Protein AF-A0AAV5YVZ2-F1 (afdb_monomer)

pLDDT: mean 86.91, std 14.18, range [42.53, 98.62]

Mean predicted aligned error: 9.61 Å

Solvent-accessible surface area (backbone atoms only — not comparable to full-atom values): 13815 Å² total; per-residue (Å²): 136,66,76,84,76,49,73,48,76,47,79,50,102,91,45,79,44,79,42,68,48,76,89,79,48,54,54,66,59,52,48,50,49,38,49,76,70,49,50,56,78,74,53,87,66,84,82,44,67,32,37,36,29,27,34,41,65,46,48,47,47,47,53,51,35,50,24,52,28,27,43,67,52,77,42,86,44,65,65,94,64,52,43,71,46,57,50,64,41,46,64,41,21,39,51,51,41,53,48,43,36,64,68,76,19,33,26,30,30,46,26,41,34,38,77,62,22,48,51,28,46,50,46,42,45,64,71,43,49,66,71,54,86,75,77,40,69,34,78,44,44,44,18,69,31,35,73,42,77,97,58,39,27,41,73,67,55,43,46,55,68,69,65,51,46,52,43,45,49,68,76,36,50,64,66,36,49,76,62,76,37,91,74,88,73,67,58,88,79,65,32,54,64,62,20,51,48,54,38,28,59,74,62,72,45,91,77,57,67,58,62,40,42,50,56,50,35,55,53,46,65,69,44,76,37,57,85,74,46,58,83,78,18,49,65,24,50,54,36,32,44,51,44,53,52,61,51,73,108

Sequence (249 aa):
TRPEGIRVIGESDAGSVVSEDLGRSEPEAKAVLQAALGIQGRLGHAVAERNLVVEGADDAWFLTALSNLMIRSGLAGLPADLMISAAGTPAEVTALAAFLAGQSSQVVALYDSDPAGNAAKDELVNDWLVRYRGGKAGALSVGPAMKVMGRDVSVEDLFPEDFYLKHVLEVYKQPLAGAGTTAVTLPAGTQLVKRVEAFFHGVGVPFNRGAVARRICEEINRMRSTDHLPTSSKPKVEALIAAINKALE

Secondary structure (DSSP, 8-state):
--GGG--EEEEETTEEEEE--STTS-HHHHHHHHHHTT-TTTS-----SEEEEES-HHHHHHHHHHHHHHHHTTS----TTEEEEE-SSHHHHHHHHHHHHHTT-EEEEEE-SSHHHHHHHHHIIIIIITT-TTS-EEEEEHHHHTT--SS---GGGGS-HHHHHHHHHHHHHHHHHHTT-----PPS-S-HHHHHHHHHHHTT----HHHHHHHHHHHHHH-SSGGGS-TTTHHHHHHHHHHHHHHT-

Structure (mmCIF, N/CA/C/O backbone):
data_AF-A0AAV5YVZ2-F1
#
_entry.id   AF-A0AAV5YVZ2-F1
#
loop_
_atom_site.group_PDB
_atom_site.id
_atom_site.type_symbol
_atom_site.label_atom_id
_atom_site.label_alt_id
_atom_site.label_comp_id
_atom_site.label_asym_id
_atom_site.label_entity_id
_atom_site.label_seq_id
_atom_site.pdbx_PDB_ins_code
_atom_site.Cartn_x
_atom_site.Cartn_y
_atom_site.Cartn_z
_atom_site.occupancy
_atom_site.B_iso_or_equiv
_atom_site.auth_seq_id
_atom_site.auth_comp_id
_atom_site.auth_asym_id
_atom_site.auth_atom_id
_atom_site.pdbx_PDB_model_num
ATOM 1 N N . THR A 1 1 ? 29.588 9.118 9.577 1.00 52.50 1 THR A N 1
ATOM 2 C CA . THR A 1 1 ? 30.440 9.523 8.437 1.00 52.50 1 THR A CA 1
ATOM 3 C C . THR A 1 1 ? 29.726 10.637 7.704 1.00 52.50 1 THR A C 1
ATOM 5 O O . THR A 1 1 ? 28.507 10.579 7.636 1.00 52.50 1 THR A O 1
ATOM 8 N N . ARG A 1 2 ? 30.434 11.672 7.246 1.00 54.50 2 ARG A N 1
ATOM 9 C CA . ARG A 1 2 ? 29.853 12.807 6.512 1.00 54.50 2 ARG A CA 1
ATOM 10 C C . ARG A 1 2 ? 29.822 12.473 5.008 1.00 54.50 2 ARG A C 1
ATOM 12 O O . ARG A 1 2 ? 30.909 12.234 4.478 1.00 54.50 2 ARG A O 1
ATOM 19 N N . PRO A 1 3 ? 28.650 12.365 4.349 1.00 57.44 3 PRO A N 1
ATOM 20 C CA . PRO A 1 3 ? 28.543 11.944 2.945 1.00 57.44 3 PRO A CA 1
ATOM 21 C C . PRO A 1 3 ? 29.416 12.758 1.980 1.00 57.44 3 PRO A C 1
ATOM 23 O O . PRO A 1 3 ? 29.999 12.202 1.055 1.00 57.44 3 PRO A O 1
ATOM 26 N N . GLU A 1 4 ? 29.586 14.051 2.255 1.00 63.62 4 GLU A N 1
ATOM 27 C CA . GLU A 1 4 ? 30.394 15.005 1.487 1.00 63.62 4 GLU A CA 1
ATOM 28 C C . GLU A 1 4 ? 31.903 14.683 1.451 1.00 63.62 4 GLU A C 1
ATOM 30 O O . GLU A 1 4 ? 32.641 15.209 0.614 1.00 63.62 4 GLU A O 1
ATOM 35 N N . GLY A 1 5 ? 32.376 13.809 2.345 1.00 67.94 5 GLY A N 1
ATOM 36 C CA . GLY A 1 5 ? 33.768 13.359 2.405 1.00 67.94 5 GLY A CA 1
ATOM 37 C C . GLY A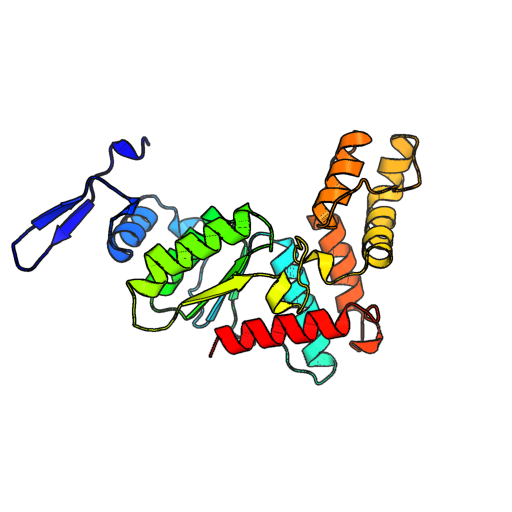 1 5 ? 34.069 12.105 1.581 1.00 67.94 5 GLY A C 1
ATOM 38 O O . GLY A 1 5 ? 35.214 11.660 1.568 1.00 67.94 5 GLY A O 1
ATOM 39 N N . ILE A 1 6 ? 33.070 11.505 0.927 1.00 69.19 6 ILE A N 1
ATOM 40 C CA . ILE A 1 6 ? 33.256 10.285 0.134 1.00 69.19 6 ILE A CA 1
ATOM 41 C C . ILE A 1 6 ? 33.659 10.669 -1.294 1.00 69.19 6 ILE A C 1
ATOM 43 O O . ILE A 1 6 ? 33.182 11.658 -1.852 1.00 69.19 6 ILE A O 1
ATOM 47 N N . ARG A 1 7 ? 34.579 9.897 -1.874 1.00 75.31 7 ARG A N 1
ATOM 48 C CA . ARG A 1 7 ? 35.014 10.009 -3.269 1.00 75.31 7 ARG A CA 1
ATOM 49 C C . ARG A 1 7 ? 34.891 8.642 -3.922 1.00 75.31 7 ARG A C 1
ATOM 51 O O . ARG A 1 7 ? 35.345 7.653 -3.350 1.00 75.31 7 ARG A O 1
ATOM 58 N N . VAL A 1 8 ? 34.270 8.592 -5.094 1.00 74.31 8 VAL A N 1
ATOM 59 C CA . VAL A 1 8 ? 34.148 7.380 -5.908 1.00 74.31 8 VAL A CA 1
ATOM 60 C C . VAL A 1 8 ? 35.157 7.471 -7.038 1.00 74.31 8 VAL A C 1
ATOM 62 O O . VAL A 1 8 ? 35.159 8.452 -7.773 1.00 74.31 8 VAL A O 1
ATOM 65 N N . ILE A 1 9 ? 36.013 6.464 -7.180 1.00 78.69 9 ILE A N 1
ATOM 66 C CA . ILE A 1 9 ? 36.972 6.383 -8.283 1.00 78.69 9 ILE A CA 1
ATOM 67 C C . ILE A 1 9 ? 36.505 5.267 -9.213 1.00 78.69 9 ILE A C 1
ATOM 69 O O . ILE A 1 9 ? 36.340 4.133 -8.767 1.00 78.69 9 ILE A O 1
ATOM 73 N N . GLY A 1 10 ? 36.263 5.603 -10.477 1.00 70.31 10 GLY A N 1
ATOM 74 C CA . GLY A 1 10 ? 35.922 4.661 -11.542 1.00 70.31 10 GLY A CA 1
ATOM 75 C C . GLY A 1 10 ? 36.959 4.686 -12.663 1.00 70.31 10 GLY A C 1
ATOM 76 O O . GLY A 1 10 ? 37.792 5.590 -12.728 1.00 70.31 10 GLY A O 1
ATOM 77 N N . GLU A 1 11 ? 36.904 3.707 -13.558 1.00 76.44 11 GLU A N 1
ATOM 78 C CA . GLU A 1 11 ? 37.700 3.687 -14.788 1.00 76.44 11 GLU A CA 1
ATOM 79 C C . GLU A 1 11 ? 36.824 4.018 -15.997 1.00 76.44 11 GLU A C 1
ATOM 81 O O . GLU A 1 11 ? 35.665 3.618 -16.075 1.00 76.44 11 GLU A O 1
ATOM 86 N N . SER A 1 12 ? 37.391 4.770 -16.936 1.00 73.31 12 SER A N 1
ATOM 87 C CA . SER A 1 12 ? 36.804 5.073 -18.239 1.00 73.31 12 SER A CA 1
ATOM 88 C C . SER A 1 12 ? 3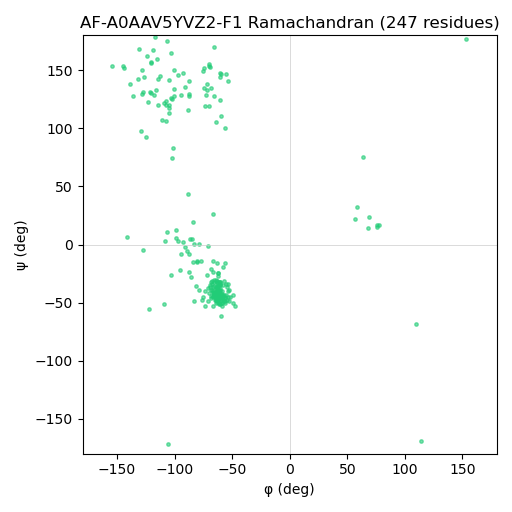7.831 4.807 -19.338 1.00 73.31 12 SER A C 1
ATOM 90 O O . SER A 1 12 ? 39.027 4.708 -19.057 1.00 73.31 12 SER A O 1
ATOM 92 N N . ASP A 1 13 ? 37.393 4.798 -20.596 1.00 74.06 13 ASP A N 1
ATOM 93 C CA . ASP A 1 13 ? 38.281 4.650 -21.760 1.00 74.06 13 ASP A CA 1
ATOM 94 C C . ASP A 1 13 ? 39.379 5.736 -21.836 1.00 74.06 13 ASP A C 1
ATOM 96 O O . ASP A 1 13 ? 40.396 5.553 -22.503 1.00 74.06 13 ASP A O 1
ATOM 100 N N . ALA A 1 14 ? 39.199 6.864 -21.136 1.00 75.00 14 ALA A N 1
ATOM 101 C CA . ALA A 1 14 ? 40.160 7.964 -21.047 1.00 75.00 14 ALA A CA 1
ATOM 102 C C . ALA A 1 14 ? 41.050 7.927 -19.781 1.00 75.00 14 ALA A C 1
ATOM 104 O O . ALA A 1 14 ? 41.852 8.839 -19.575 1.00 75.00 14 ALA A O 1
ATOM 105 N N . GLY A 1 15 ? 40.919 6.899 -18.934 1.00 76.50 15 GLY A N 1
ATOM 106 C CA . GLY A 1 15 ? 41.637 6.744 -17.663 1.00 76.50 15 GLY A CA 1
ATOM 107 C C . GLY A 1 15 ? 40.728 6.813 -16.429 1.00 76.50 15 GLY A C 1
ATOM 108 O O . GLY A 1 15 ? 39.499 6.762 -16.534 1.00 76.50 15 GLY A O 1
ATOM 109 N N . SER A 1 16 ? 41.330 6.905 -15.239 1.00 80.00 16 SER A N 1
ATOM 110 C CA . SER A 1 16 ? 40.592 6.941 -13.969 1.00 80.00 16 SER A CA 1
ATOM 111 C C . SER A 1 16 ? 39.865 8.274 -13.763 1.00 80.00 16 SER A C 1
ATOM 113 O O . SER A 1 16 ? 40.452 9.347 -13.906 1.00 80.00 16 SER A O 1
ATOM 115 N N . VAL A 1 17 ? 38.594 8.206 -13.369 1.00 77.56 17 VAL A N 1
ATOM 116 C CA . VAL A 1 17 ? 37.721 9.357 -13.107 1.00 77.56 17 VAL A CA 1
ATOM 117 C C . VAL A 1 17 ? 37.333 9.370 -11.633 1.00 77.56 17 VAL A C 1
ATOM 119 O O . VAL A 1 17 ? 36.926 8.350 -11.080 1.00 77.56 17 VAL A O 1
ATOM 122 N N . VAL A 1 18 ? 37.436 10.536 -10.993 1.00 77.75 18 VAL A N 1
ATOM 123 C CA . VAL A 1 18 ? 37.028 10.737 -9.596 1.00 77.75 18 VAL A CA 1
ATOM 124 C C . VAL A 1 18 ? 35.704 11.499 -9.563 1.00 77.75 18 VAL A C 1
ATOM 126 O O . VAL A 1 18 ? 35.627 12.626 -10.046 1.00 77.75 18 VAL A O 1
ATOM 129 N N . SER A 1 19 ? 34.670 10.897 -8.977 1.00 69.75 19 SER A N 1
ATOM 130 C CA . SER A 1 19 ? 33.386 11.535 -8.689 1.00 69.75 19 SER A CA 1
ATOM 131 C C . SER A 1 19 ? 33.303 11.937 -7.218 1.00 69.75 19 SER A C 1
ATOM 133 O O . SER A 1 19 ? 33.515 11.125 -6.312 1.00 69.75 19 SER A O 1
ATOM 135 N N . GLU A 1 20 ? 32.973 13.205 -6.979 1.00 68.25 20 GLU A N 1
ATOM 136 C CA . GLU A 1 20 ? 32.697 13.745 -5.641 1.00 68.25 20 GLU A CA 1
ATOM 137 C C . GLU A 1 20 ? 31.200 13.731 -5.299 1.00 68.25 20 GLU A C 1
ATOM 139 O O . GLU A 1 20 ? 30.818 13.998 -4.162 1.00 68.25 20 GLU A O 1
ATOM 144 N N . ASP A 1 21 ? 30.356 13.408 -6.281 1.00 66.00 21 ASP A N 1
ATOM 145 C CA . ASP A 1 21 ? 28.908 13.373 -6.143 1.00 66.00 21 ASP A CA 1
ATOM 146 C C . ASP A 1 21 ? 28.423 11.919 -6.135 1.00 66.00 21 ASP A C 1
ATOM 148 O O . ASP A 1 21 ? 28.389 11.214 -7.155 1.00 66.00 21 ASP A O 1
ATOM 152 N N . LEU A 1 22 ? 28.039 11.465 -4.942 1.00 60.38 22 LEU A N 1
ATOM 153 C CA . LEU A 1 22 ? 27.461 10.143 -4.738 1.00 60.38 22 LEU A CA 1
ATOM 154 C C . LEU A 1 22 ? 26.168 9.964 -5.529 1.00 60.38 22 LEU A C 1
ATOM 156 O O . LEU A 1 22 ? 25.940 8.871 -6.035 1.00 60.38 22 LEU A O 1
ATOM 160 N N . GLY A 1 23 ? 25.352 11.008 -5.696 1.00 58.62 23 GLY A N 1
ATOM 161 C CA . GLY A 1 23 ? 24.107 10.950 -6.462 1.00 58.62 23 GLY A CA 1
ATOM 162 C C . GLY A 1 23 ? 24.350 10.602 -7.930 1.00 58.62 23 GLY A C 1
ATOM 163 O O . GLY A 1 23 ? 23.594 9.821 -8.510 1.00 58.62 23 GLY A O 1
ATOM 164 N N . ARG A 1 24 ? 25.468 11.073 -8.491 1.00 59.91 24 ARG A N 1
ATOM 165 C CA . ARG A 1 24 ? 25.878 10.863 -9.891 1.00 59.91 24 ARG A CA 1
ATOM 166 C C . ARG A 1 24 ? 26.713 9.612 -10.149 1.00 59.91 24 ARG A C 1
ATOM 168 O O . ARG A 1 24 ? 27.032 9.333 -11.297 1.00 59.91 24 ARG A O 1
ATOM 175 N N . SER A 1 25 ? 27.091 8.881 -9.106 1.00 65.94 25 SER A N 1
ATOM 176 C CA . SER A 1 25 ? 27.936 7.694 -9.249 1.00 65.94 25 SER A CA 1
ATOM 177 C C . SER A 1 25 ? 27.155 6.495 -9.801 1.00 65.94 25 SER A C 1
ATOM 179 O O . SER A 1 25 ? 25.962 6.343 -9.517 1.00 65.94 25 SER A O 1
ATOM 181 N N . GLU A 1 26 ? 27.848 5.631 -10.549 1.00 63.31 26 GLU A N 1
ATOM 182 C CA . GLU A 1 26 ? 27.279 4.409 -11.128 1.00 63.31 26 GLU A CA 1
ATOM 183 C C . GLU A 1 26 ? 26.730 3.458 -10.036 1.00 63.31 26 GLU A C 1
ATOM 185 O O . GLU A 1 26 ? 27.294 3.382 -8.936 1.00 63.31 26 GLU A O 1
ATOM 190 N N . PRO A 1 27 ? 25.646 2.706 -10.306 1.00 57.50 27 PRO A N 1
ATOM 191 C CA . PRO A 1 27 ? 25.022 1.764 -9.379 1.00 57.50 27 PRO A CA 1
ATOM 192 C C . PRO A 1 27 ? 25.991 0.732 -8.819 1.00 57.50 27 PRO A C 1
ATOM 194 O O . PRO A 1 27 ? 25.908 0.398 -7.644 1.00 57.50 27 PRO A O 1
ATOM 197 N N . GLU A 1 28 ? 26.940 0.268 -9.626 1.00 60.97 28 GLU A N 1
ATOM 198 C CA . GLU A 1 28 ? 27.974 -0.681 -9.210 1.00 60.97 28 GLU A CA 1
ATOM 199 C C . GLU A 1 28 ? 28.885 -0.064 -8.144 1.00 60.97 28 GLU A C 1
ATOM 201 O O . GLU A 1 28 ? 29.146 -0.677 -7.111 1.00 60.97 28 GLU A O 1
ATOM 206 N N . ALA A 1 29 ? 29.282 1.197 -8.321 1.00 66.50 29 ALA A N 1
ATOM 207 C CA . ALA A 1 29 ? 30.077 1.918 -7.336 1.00 66.50 29 ALA A CA 1
ATOM 208 C C . ALA A 1 29 ? 29.282 2.212 -6.053 1.00 66.50 29 ALA A C 1
ATOM 210 O O . ALA A 1 29 ? 29.807 2.078 -4.946 1.00 66.50 29 ALA A O 1
ATOM 211 N N . LYS A 1 30 ? 27.993 2.554 -6.175 1.00 65.69 30 LYS A N 1
ATOM 212 C CA . LYS A 1 30 ? 27.085 2.712 -5.027 1.00 65.69 30 LYS A CA 1
ATOM 213 C C . LYS A 1 30 ? 26.882 1.391 -4.281 1.00 65.69 30 LYS A C 1
ATOM 215 O O . LYS A 1 30 ? 26.908 1.385 -3.053 1.00 65.69 30 LYS A O 1
ATOM 220 N N . ALA A 1 31 ? 26.740 0.280 -5.000 1.00 59.84 31 ALA A N 1
ATOM 221 C CA . ALA A 1 31 ? 26.613 -1.060 -4.438 1.00 59.84 31 ALA A CA 1
ATOM 222 C C . ALA A 1 31 ? 27.888 -1.478 -3.691 1.00 59.84 31 ALA A C 1
ATOM 224 O O . ALA A 1 31 ? 27.801 -1.961 -2.563 1.00 59.84 31 ALA A O 1
ATOM 225 N N . VAL A 1 32 ? 29.069 -1.217 -4.263 1.00 64.81 32 VAL A N 1
ATOM 226 C CA . VAL A 1 32 ? 30.369 -1.439 -3.608 1.00 64.81 32 VAL A CA 1
ATOM 227 C C . VAL A 1 32 ? 30.500 -0.591 -2.340 1.00 64.81 32 VAL A C 1
ATOM 229 O O . VAL A 1 32 ? 30.924 -1.101 -1.303 1.00 64.81 32 VAL A O 1
ATOM 232 N N . LEU A 1 33 ? 30.082 0.678 -2.371 1.00 67.25 33 LEU A N 1
ATOM 233 C CA . LEU A 1 33 ? 30.062 1.533 -1.181 1.00 67.25 33 LEU A CA 1
ATOM 234 C C . LEU A 1 33 ? 29.108 1.004 -0.105 1.00 67.25 33 LEU A C 1
ATOM 236 O O . LEU A 1 33 ? 29.474 0.943 1.066 1.00 67.25 33 LEU A O 1
ATOM 240 N N . GLN A 1 34 ? 27.899 0.594 -0.480 1.00 64.19 34 GLN A N 1
ATOM 241 C CA . GLN A 1 34 ? 26.922 0.026 0.450 1.00 64.19 34 GLN A CA 1
ATOM 242 C C . GLN A 1 34 ? 27.416 -1.293 1.065 1.00 64.19 34 GLN A C 1
ATOM 244 O O . GLN A 1 34 ? 27.228 -1.523 2.263 1.00 64.19 34 GLN A O 1
ATOM 249 N N . ALA A 1 35 ? 28.098 -2.130 0.277 1.00 57.84 35 ALA A N 1
ATOM 250 C CA . ALA A 1 35 ? 28.773 -3.339 0.741 1.00 57.84 35 ALA A CA 1
ATOM 251 C C . ALA A 1 35 ? 29.870 -3.016 1.763 1.00 57.84 35 ALA A C 1
ATOM 253 O O . ALA A 1 35 ? 29.864 -3.550 2.873 1.00 57.84 35 ALA A O 1
ATOM 254 N N . ALA A 1 36 ? 30.763 -2.083 1.424 1.00 59.75 36 ALA A N 1
ATOM 255 C CA . ALA A 1 36 ? 31.873 -1.658 2.274 1.00 59.75 36 ALA A CA 1
ATOM 256 C C . ALA A 1 36 ? 31.406 -1.003 3.585 1.00 59.75 36 ALA A C 1
ATOM 258 O O . ALA A 1 36 ? 32.053 -1.147 4.621 1.00 59.75 36 ALA A O 1
ATOM 259 N N . LEU A 1 37 ? 30.259 -0.320 3.562 1.00 63.41 37 LEU A N 1
ATOM 260 C CA . LEU A 1 37 ? 29.627 0.274 4.743 1.00 63.41 37 LEU A CA 1
ATOM 261 C C . LEU A 1 37 ? 28.872 -0.749 5.612 1.00 63.41 37 LEU A C 1
ATOM 263 O O . LEU A 1 37 ? 28.278 -0.369 6.621 1.00 63.41 37 LEU A O 1
ATOM 267 N N . GLY A 1 38 ? 28.865 -2.035 5.240 1.00 48.94 38 GLY A N 1
ATOM 268 C CA . GLY A 1 38 ? 28.160 -3.087 5.976 1.00 48.94 38 GLY A CA 1
ATOM 269 C C . GLY A 1 38 ? 26.635 -2.961 5.918 1.00 48.94 38 GLY A C 1
ATOM 270 O O . GLY A 1 38 ? 25.934 -3.616 6.691 1.00 48.94 38 GLY A O 1
ATOM 271 N N . ILE A 1 39 ? 26.106 -2.140 5.004 1.00 57.59 39 ILE A N 1
ATOM 272 C CA . ILE A 1 39 ? 24.661 -1.969 4.792 1.00 57.59 39 ILE A CA 1
ATOM 273 C C . ILE A 1 39 ? 24.074 -3.269 4.219 1.00 57.59 39 ILE A C 1
ATOM 275 O O . ILE A 1 39 ? 22.984 -3.680 4.615 1.00 57.59 39 ILE A O 1
ATOM 279 N N . GLN A 1 40 ? 24.852 -3.988 3.400 1.00 50.28 40 GLN A N 1
ATOM 280 C CA . GLN A 1 40 ? 24.465 -5.284 2.832 1.00 50.28 40 GLN A CA 1
ATOM 281 C C . GLN A 1 40 ? 24.176 -6.369 3.882 1.00 50.28 40 GLN A C 1
ATOM 283 O O . GLN A 1 40 ? 23.303 -7.201 3.667 1.00 50.28 40 GLN A O 1
ATOM 288 N N . GLY A 1 41 ? 24.853 -6.354 5.038 1.00 42.53 41 GLY A N 1
ATOM 289 C CA . GLY A 1 41 ? 24.666 -7.370 6.085 1.00 42.53 41 GLY A CA 1
ATOM 290 C C . GLY A 1 41 ? 23.441 -7.153 6.982 1.00 42.53 41 GLY A C 1
ATOM 291 O O . GLY A 1 41 ? 23.053 -8.058 7.716 1.00 42.53 41 GLY A O 1
ATOM 292 N N . ARG A 1 42 ? 22.827 -5.960 6.948 1.00 45.78 42 ARG A N 1
ATOM 293 C CA . ARG A 1 42 ? 21.621 -5.623 7.732 1.00 45.78 42 ARG A CA 1
ATOM 294 C C . ARG A 1 42 ? 20.322 -5.800 6.949 1.00 45.78 42 ARG A C 1
ATOM 296 O O . ARG A 1 42 ? 19.270 -5.970 7.558 1.00 45.78 42 ARG A O 1
ATOM 303 N N . LEU A 1 43 ? 20.404 -5.785 5.623 1.00 47.69 43 LEU A N 1
ATOM 304 C CA . LEU A 1 43 ? 19.294 -6.014 4.708 1.00 47.69 43 LEU A CA 1
ATOM 305 C C . LEU A 1 43 ? 19.403 -7.446 4.188 1.00 47.69 43 LEU A C 1
ATOM 307 O O . LEU A 1 43 ? 19.956 -7.662 3.117 1.00 47.69 43 LEU A O 1
ATOM 311 N N . GLY A 1 44 ? 18.909 -8.434 4.936 1.00 46.19 44 GLY A N 1
ATOM 312 C CA . GLY A 1 44 ? 18.903 -9.824 4.474 1.00 46.19 44 GLY A CA 1
ATOM 313 C C . GLY A 1 44 ? 18.176 -9.955 3.133 1.00 46.19 44 GLY A C 1
ATOM 314 O O . GLY A 1 44 ? 16.954 -9.963 3.106 1.00 46.19 44 GLY A O 1
ATOM 315 N N . HIS A 1 45 ? 18.915 -10.029 2.028 1.00 51.78 45 HIS A N 1
ATOM 316 C CA . HIS A 1 45 ? 18.356 -10.236 0.697 1.00 51.78 45 HIS A CA 1
ATOM 317 C C . HIS A 1 45 ? 19.116 -11.382 0.041 1.00 51.78 45 HIS A C 1
ATOM 319 O O . HIS A 1 45 ? 20.189 -11.203 -0.531 1.00 51.78 45 HIS A O 1
ATOM 325 N N . ALA A 1 46 ? 18.533 -12.579 0.109 1.00 49.94 46 ALA A N 1
ATOM 326 C CA . ALA A 1 46 ? 18.643 -13.472 -1.031 1.00 49.94 46 ALA A CA 1
ATOM 327 C C . ALA A 1 46 ? 18.001 -12.710 -2.196 1.00 49.94 46 ALA A C 1
ATOM 329 O O . ALA A 1 46 ? 16.812 -12.406 -2.146 1.00 49.94 46 ALA A O 1
ATOM 330 N N . VAL A 1 47 ? 18.809 -12.281 -3.162 1.00 57.25 47 VAL A N 1
ATOM 331 C CA . VAL A 1 47 ? 18.332 -11.531 -4.323 1.00 57.25 47 VAL A CA 1
ATOM 332 C C . VAL A 1 47 ? 17.400 -12.456 -5.107 1.00 57.25 47 VAL A C 1
ATOM 334 O O . VAL A 1 47 ? 17.857 -13.424 -5.713 1.00 57.25 47 VAL A O 1
ATOM 337 N N . ALA A 1 48 ? 16.092 -12.218 -5.014 1.00 69.19 48 ALA A N 1
ATOM 338 C CA . ALA A 1 48 ? 15.108 -12.943 -5.804 1.00 69.19 48 ALA A CA 1
ATOM 339 C C . ALA A 1 48 ? 15.155 -12.444 -7.252 1.00 69.19 48 ALA A C 1
ATOM 341 O O . ALA A 1 48 ? 15.483 -11.283 -7.502 1.00 69.19 48 ALA A O 1
ATOM 342 N N . GLU A 1 49 ? 14.795 -13.297 -8.211 1.00 79.31 49 GLU A N 1
ATOM 343 C CA . GLU A 1 49 ? 14.741 -12.893 -9.622 1.00 79.31 49 GLU A CA 1
ATOM 344 C C . GLU A 1 49 ? 13.719 -11.768 -9.852 1.00 79.31 49 GLU A C 1
ATOM 346 O O . GLU A 1 49 ? 13.959 -10.882 -10.676 1.00 79.31 49 GLU A O 1
ATOM 351 N N . ARG A 1 50 ? 12.626 -11.762 -9.071 1.00 90.06 50 ARG A N 1
ATOM 352 C CA . ARG A 1 50 ? 11.559 -10.756 -9.084 1.00 90.06 50 ARG A CA 1
ATOM 353 C C . ARG A 1 50 ? 11.394 -10.101 -7.722 1.00 90.06 50 ARG A C 1
ATOM 355 O O . ARG A 1 50 ? 11.261 -10.783 -6.708 1.00 90.06 50 ARG A O 1
ATOM 362 N N . ASN A 1 51 ? 11.344 -8.774 -7.708 1.00 93.25 51 ASN A N 1
ATOM 363 C CA . ASN A 1 51 ? 11.270 -7.971 -6.495 1.00 93.25 51 ASN A CA 1
ATOM 364 C C . ASN A 1 51 ? 10.173 -6.909 -6.609 1.00 93.25 51 ASN A C 1
ATOM 366 O O . ASN A 1 51 ? 9.993 -6.285 -7.653 1.00 93.25 51 ASN A O 1
ATOM 370 N N . LEU A 1 52 ? 9.474 -6.663 -5.510 1.00 96.75 52 LEU A N 1
ATOM 371 C CA . LEU A 1 52 ? 8.565 -5.541 -5.328 1.00 96.75 52 LEU A CA 1
ATOM 372 C C . LEU A 1 52 ? 9.031 -4.752 -4.106 1.00 96.75 52 LEU A C 1
ATOM 374 O O . LEU A 1 52 ? 9.135 -5.305 -3.013 1.00 96.75 52 LEU A O 1
ATOM 378 N N . VAL A 1 53 ? 9.307 -3.466 -4.283 1.00 96.88 53 VAL A N 1
ATOM 379 C CA . V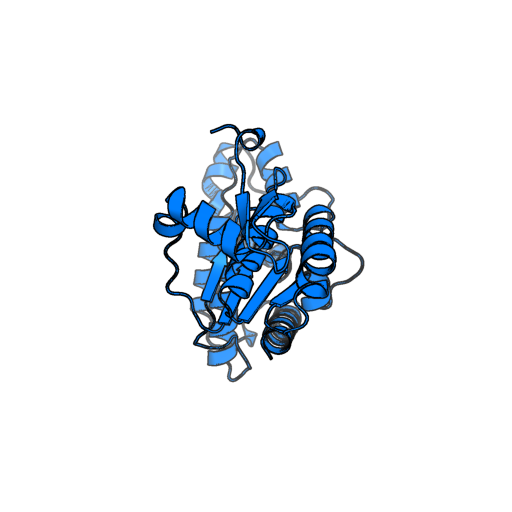AL A 1 53 ? 9.684 -2.565 -3.192 1.00 96.88 53 VAL A CA 1
ATOM 380 C C . VAL A 1 53 ? 8.484 -1.696 -2.836 1.00 96.88 53 VAL A C 1
ATOM 382 O O . VAL A 1 53 ? 7.908 -1.057 -3.715 1.00 96.88 53 VAL A O 1
ATOM 385 N N . VAL A 1 54 ? 8.111 -1.690 -1.558 1.00 97.50 54 VAL A N 1
ATOM 386 C CA . VAL A 1 54 ? 6.974 -0.937 -1.000 1.00 97.50 54 VAL A CA 1
ATOM 387 C C . VAL A 1 54 ? 7.439 -0.017 0.130 1.00 97.50 54 VAL A C 1
ATOM 389 O O . VAL A 1 54 ? 8.525 -0.207 0.684 1.00 97.50 54 VAL A O 1
ATOM 392 N N . GLU A 1 55 ? 6.628 0.975 0.492 1.00 94.12 55 GLU A N 1
ATOM 393 C CA . GLU A 1 55 ? 6.956 1.914 1.571 1.00 94.12 55 GLU A CA 1
ATOM 394 C C . GLU A 1 55 ? 6.826 1.242 2.946 1.00 94.12 55 GLU A C 1
ATOM 396 O O . GLU A 1 55 ? 7.784 1.221 3.722 1.00 94.12 55 GLU A O 1
ATOM 401 N N . GLY A 1 56 ? 5.680 0.620 3.229 1.00 92.25 56 GLY A N 1
ATOM 402 C CA . GLY A 1 56 ? 5.347 0.043 4.528 1.00 92.25 56 GLY A CA 1
ATOM 403 C C . GLY A 1 56 ? 5.519 -1.476 4.633 1.00 92.25 56 GLY A C 1
ATOM 404 O O . GLY A 1 56 ? 5.336 -2.238 3.684 1.00 92.25 56 GLY A O 1
ATOM 405 N N . ALA A 1 57 ? 5.833 -1.964 5.838 1.00 91.44 57 ALA A N 1
ATOM 406 C CA . ALA A 1 57 ? 5.807 -3.405 6.123 1.00 91.44 57 ALA A CA 1
ATOM 407 C C . ALA A 1 57 ? 4.374 -3.971 6.111 1.00 91.44 57 ALA A C 1
ATOM 409 O O . ALA A 1 57 ? 4.151 -5.124 5.745 1.00 91.44 57 ALA A O 1
ATOM 410 N N . ASP A 1 58 ? 3.410 -3.148 6.507 1.00 93.56 58 ASP A N 1
ATOM 411 C CA . ASP A 1 58 ? 1.976 -3.375 6.382 1.00 93.56 58 ASP A CA 1
ATOM 412 C C . ASP A 1 58 ? 1.530 -3.528 4.925 1.00 93.56 58 ASP A C 1
ATOM 414 O O . ASP A 1 58 ? 0.772 -4.459 4.644 1.00 93.56 58 ASP A O 1
ATOM 418 N N . ASP A 1 59 ? 2.066 -2.737 3.991 1.00 97.38 59 ASP A N 1
ATOM 419 C CA . ASP A 1 59 ? 1.800 -2.899 2.553 1.00 97.38 59 ASP A CA 1
ATOM 420 C C . ASP A 1 59 ? 2.170 -4.305 2.078 1.00 97.38 59 ASP A C 1
ATOM 422 O O . ASP A 1 59 ? 1.369 -5.002 1.448 1.00 97.38 59 ASP A O 1
ATOM 426 N N . ALA A 1 60 ? 3.374 -4.761 2.441 1.00 95.19 60 ALA A N 1
ATOM 427 C CA . ALA A 1 60 ? 3.850 -6.097 2.104 1.00 95.19 60 ALA A CA 1
ATOM 428 C C . ALA A 1 60 ? 2.940 -7.190 2.690 1.00 95.19 60 ALA A C 1
ATOM 430 O O . ALA A 1 60 ? 2.650 -8.188 2.019 1.00 95.19 60 ALA A O 1
ATOM 431 N N . TRP A 1 61 ? 2.448 -7.007 3.920 1.00 96.44 61 TRP A N 1
ATOM 432 C CA . TRP A 1 61 ? 1.519 -7.948 4.550 1.00 96.44 61 TRP A CA 1
ATOM 433 C C . TRP A 1 61 ? 0.167 -7.980 3.842 1.00 96.44 61 TRP A C 1
ATOM 435 O O . TRP A 1 61 ? -0.332 -9.074 3.560 1.00 96.44 61 TRP A O 1
ATOM 445 N N . PHE A 1 62 ? -0.404 -6.820 3.505 1.00 98.56 62 PHE A N 1
ATOM 446 C CA . PHE A 1 62 ? -1.663 -6.743 2.767 1.00 98.56 62 PHE A CA 1
ATOM 447 C C . PHE A 1 62 ? -1.544 -7.399 1.399 1.00 98.56 62 PHE A C 1
ATOM 449 O O . PHE A 1 62 ? -2.349 -8.273 1.078 1.00 98.56 62 PHE A O 1
ATOM 456 N N . LEU A 1 63 ? -0.521 -7.042 0.620 1.00 98.62 63 LEU A N 1
ATOM 457 C CA . LEU A 1 63 ? -0.282 -7.605 -0.708 1.00 98.62 63 LEU A CA 1
ATOM 458 C C . LEU A 1 63 ? -0.109 -9.126 -0.654 1.00 98.62 63 LEU A C 1
ATOM 460 O O . LEU A 1 63 ? -0.721 -9.841 -1.448 1.00 98.62 63 LEU A O 1
ATOM 464 N N . THR A 1 64 ? 0.643 -9.635 0.325 1.00 96.44 64 THR A N 1
ATOM 465 C CA . THR A 1 64 ? 0.830 -11.080 0.521 1.00 96.44 64 THR A CA 1
ATOM 466 C C . THR A 1 64 ? -0.483 -11.777 0.887 1.00 96.44 64 THR A C 1
ATOM 468 O O . THR A 1 64 ? -0.855 -12.779 0.270 1.00 96.44 64 THR A O 1
ATOM 471 N N . ALA A 1 65 ? -1.219 -11.260 1.877 1.00 97.38 65 ALA A N 1
ATOM 472 C CA . ALA A 1 65 ? -2.468 -11.863 2.342 1.00 97.38 65 ALA A CA 1
ATOM 473 C C . ALA A 1 65 ? -3.550 -11.851 1.250 1.00 97.38 65 ALA A C 1
ATOM 475 O O . ALA A 1 65 ? -4.234 -12.857 1.036 1.00 97.38 65 ALA A O 1
ATOM 476 N N . LEU A 1 66 ? -3.673 -10.735 0.529 1.00 98.62 66 LEU A N 1
ATOM 477 C CA . LEU A 1 66 ? -4.617 -10.567 -0.571 1.00 98.62 66 LEU A CA 1
ATOM 478 C C . LEU A 1 66 ? -4.242 -11.435 -1.772 1.00 98.62 66 LEU A C 1
ATOM 480 O O . LEU A 1 66 ? -5.113 -12.129 -2.284 1.00 98.62 66 LEU A O 1
ATOM 484 N N . SER A 1 67 ? -2.966 -11.485 -2.169 1.00 98.25 67 SER A N 1
ATOM 485 C CA . SER A 1 67 ? -2.485 -12.394 -3.220 1.00 98.25 67 SER A CA 1
ATOM 486 C C . SER A 1 67 ? -2.849 -13.849 -2.911 1.00 98.25 67 SER A C 1
ATOM 488 O O . SER A 1 67 ? -3.455 -14.540 -3.731 1.00 98.25 67 SER A O 1
ATOM 490 N N . ASN A 1 68 ? -2.587 -14.297 -1.681 1.00 94.81 68 ASN A N 1
ATOM 491 C CA . ASN A 1 68 ? -2.941 -15.645 -1.249 1.00 94.81 68 ASN A CA 1
ATOM 492 C C . ASN A 1 68 ? -4.457 -15.888 -1.288 1.00 94.81 68 ASN A C 1
ATOM 494 O O . ASN A 1 68 ? -4.894 -16.977 -1.663 1.00 94.81 68 ASN A O 1
ATOM 498 N N . LEU A 1 69 ? -5.275 -14.902 -0.906 1.00 97.62 69 LEU A N 1
ATOM 499 C CA . LEU A 1 69 ? -6.733 -15.005 -1.002 1.00 97.62 69 LEU A CA 1
ATOM 500 C C . LEU A 1 69 ? -7.204 -15.104 -2.461 1.00 97.62 69 LEU A C 1
ATOM 502 O O . LEU A 1 69 ? -8.077 -15.922 -2.756 1.00 97.62 69 LEU A O 1
ATOM 506 N N . MET A 1 70 ? -6.616 -14.321 -3.367 1.00 97.44 70 MET A N 1
ATOM 507 C CA . MET A 1 70 ? -6.907 -14.364 -4.802 1.00 97.44 70 MET A CA 1
ATOM 508 C C . MET A 1 70 ? -6.616 -15.753 -5.379 1.00 97.44 70 MET A C 1
ATOM 510 O O . MET A 1 70 ? -7.511 -16.365 -5.961 1.00 97.44 70 MET A O 1
ATOM 514 N N . ILE A 1 71 ? -5.424 -16.297 -5.113 1.00 95.81 71 ILE A N 1
ATOM 515 C CA . ILE A 1 71 ? -5.004 -17.629 -5.581 1.00 95.81 71 ILE A CA 1
ATOM 516 C C . ILE A 1 71 ? -5.949 -18.716 -5.059 1.00 95.81 71 ILE A C 1
ATOM 518 O O . ILE A 1 71 ? -6.442 -19.534 -5.835 1.00 95.81 71 ILE A O 1
ATOM 522 N N . ARG A 1 72 ? -6.270 -18.708 -3.755 1.00 93.44 72 ARG A N 1
ATOM 523 C CA . ARG A 1 72 ? -7.222 -19.673 -3.168 1.00 93.44 72 ARG A CA 1
ATOM 524 C C . ARG A 1 72 ? -8.633 -19.554 -3.747 1.00 93.44 72 ARG A C 1
ATOM 526 O O . ARG A 1 72 ? -9.376 -20.529 -3.716 1.00 93.44 72 ARG A O 1
ATOM 533 N N . SER A 1 73 ? -8.991 -18.386 -4.278 1.00 95.69 73 SER A N 1
ATOM 534 C CA . SER A 1 73 ? -10.273 -18.136 -4.946 1.00 95.69 73 SER A CA 1
ATOM 535 C C . SER A 1 73 ? -10.258 -18.490 -6.439 1.00 95.69 73 SER A C 1
ATOM 537 O O . SER A 1 73 ? -11.237 -18.221 -7.128 1.00 95.69 73 SER A O 1
ATOM 539 N N . GLY A 1 74 ? -9.161 -19.056 -6.959 1.00 95.31 74 GLY A N 1
ATOM 540 C CA . GLY A 1 74 ? -9.004 -19.376 -8.380 1.00 95.31 74 GLY A CA 1
ATOM 541 C C . GLY A 1 74 ? -8.730 -18.161 -9.275 1.00 95.31 74 GLY A C 1
ATOM 542 O O . GLY A 1 74 ? -8.915 -18.248 -10.486 1.00 95.31 74 GLY A O 1
ATOM 543 N N . LEU A 1 75 ? -8.316 -17.032 -8.695 1.00 96.81 75 LEU A N 1
ATOM 544 C CA . LEU A 1 75 ? -7.966 -15.801 -9.408 1.00 96.81 75 LEU A CA 1
ATOM 545 C C . LEU A 1 75 ? -6.442 -15.636 -9.491 1.00 96.81 75 LEU A C 1
ATOM 547 O O . LEU A 1 75 ? -5.687 -16.282 -8.763 1.00 96.81 75 LEU A O 1
ATOM 551 N N . ALA A 1 76 ? -5.982 -14.740 -10.366 1.00 94.31 76 ALA A N 1
ATOM 552 C CA . ALA A 1 76 ? -4.565 -14.403 -10.463 1.00 94.31 76 ALA A CA 1
ATOM 553 C C . ALA A 1 76 ? -4.074 -13.713 -9.176 1.00 94.31 76 ALA A C 1
ATOM 555 O O . ALA A 1 76 ? -4.664 -12.728 -8.730 1.00 94.31 76 ALA A O 1
ATOM 556 N N . GLY A 1 77 ? -2.990 -14.232 -8.597 1.00 95.69 77 GLY A N 1
ATOM 557 C CA . GLY A 1 77 ? -2.233 -13.584 -7.525 1.00 95.69 77 GLY A CA 1
ATOM 558 C C . GLY A 1 77 ? -0.904 -13.018 -8.020 1.00 95.69 77 GLY A C 1
ATOM 559 O O . GLY A 1 77 ? -0.620 -13.004 -9.219 1.00 95.69 77 GLY A O 1
ATOM 560 N N . LEU A 1 78 ? -0.086 -12.569 -7.072 1.00 95.75 78 LEU A N 1
ATOM 561 C CA . LEU A 1 78 ? 1.316 -12.227 -7.304 1.00 95.75 78 LEU A CA 1
ATOM 562 C C . LEU A 1 78 ? 2.145 -13.499 -7.582 1.00 95.75 78 LEU A C 1
ATOM 564 O O . LEU A 1 78 ? 1.779 -14.575 -7.094 1.00 95.75 78 LEU A O 1
ATOM 568 N N . PRO A 1 79 ? 3.262 -13.406 -8.328 1.00 91.38 79 PRO A N 1
ATOM 569 C CA . PRO A 1 79 ? 4.123 -14.549 -8.614 1.00 91.38 79 PRO A CA 1
ATOM 570 C C . PRO A 1 79 ? 4.696 -15.181 -7.339 1.00 91.38 79 PRO A C 1
ATOM 572 O O . PRO A 1 79 ? 5.026 -14.481 -6.386 1.00 91.38 79 PRO A O 1
ATOM 575 N N . ALA A 1 80 ? 4.840 -16.509 -7.324 1.00 85.00 80 ALA A N 1
ATOM 576 C CA . ALA A 1 80 ? 5.280 -17.255 -6.137 1.00 85.00 80 ALA A CA 1
ATOM 577 C C . ALA A 1 80 ? 6.750 -17.004 -5.735 1.00 85.00 80 ALA A C 1
ATOM 579 O O . ALA A 1 80 ? 7.136 -17.248 -4.597 1.00 85.00 80 ALA A O 1
ATOM 580 N N . ASP A 1 81 ? 7.560 -16.537 -6.676 1.00 84.75 81 ASP A N 1
ATOM 581 C CA . ASP A 1 81 ? 8.972 -16.161 -6.565 1.00 84.75 81 ASP A CA 1
ATOM 582 C C . ASP A 1 81 ? 9.176 -14.642 -6.407 1.00 84.75 81 ASP A C 1
ATOM 584 O O . ASP A 1 81 ? 10.315 -14.176 -6.423 1.00 84.75 81 ASP A O 1
ATOM 588 N N . LEU A 1 82 ? 8.095 -13.862 -6.266 1.00 90.31 82 LEU A N 1
ATOM 589 C CA . LEU A 1 82 ? 8.182 -12.431 -5.989 1.00 90.31 82 LEU A CA 1
ATOM 590 C C . LEU A 1 82 ? 8.597 -12.197 -4.531 1.00 90.31 82 LEU A C 1
ATOM 592 O O . LEU A 1 82 ? 7.859 -12.538 -3.605 1.00 90.31 82 LEU A O 1
ATOM 596 N N . MET A 1 83 ? 9.736 -11.538 -4.325 1.00 92.00 83 MET A N 1
ATOM 597 C CA . MET A 1 83 ? 10.129 -11.014 -3.017 1.00 92.00 83 MET A CA 1
ATOM 598 C C . MET A 1 83 ? 9.554 -9.610 -2.817 1.00 92.00 83 MET A C 1
ATOM 600 O O . MET A 1 83 ? 9.764 -8.737 -3.655 1.00 92.00 83 MET A O 1
ATOM 604 N N . ILE A 1 84 ? 8.852 -9.375 -1.705 1.00 94.06 84 ILE A N 1
ATOM 605 C CA . ILE A 1 84 ? 8.326 -8.048 -1.351 1.00 94.06 84 ILE A CA 1
ATOM 606 C C . ILE A 1 84 ? 9.150 -7.475 -0.195 1.00 94.06 84 ILE A C 1
ATOM 608 O O . ILE A 1 84 ? 9.180 -8.060 0.890 1.00 94.06 84 ILE A O 1
ATOM 612 N N . SER A 1 85 ? 9.781 -6.321 -0.411 1.00 93.12 85 SER A N 1
ATOM 613 C CA . SER A 1 85 ? 10.631 -5.646 0.575 1.00 93.12 85 SER A CA 1
ATOM 614 C C . SER A 1 85 ? 10.074 -4.272 0.933 1.00 93.12 85 SER A C 1
ATOM 616 O O . SER A 1 85 ? 9.813 -3.453 0.056 1.00 93.12 85 SER A O 1
ATOM 618 N N . ALA A 1 86 ? 9.926 -4.007 2.231 1.00 92.69 86 ALA A N 1
ATOM 619 C CA . ALA A 1 86 ? 9.547 -2.692 2.741 1.00 92.69 86 ALA A CA 1
ATOM 620 C C . ALA A 1 86 ? 10.789 -1.823 2.959 1.00 92.69 86 ALA A C 1
ATOM 622 O O . ALA A 1 86 ? 11.740 -2.265 3.609 1.00 92.69 86 ALA A O 1
ATOM 623 N N . ALA A 1 87 ? 10.776 -0.602 2.427 1.00 88.56 87 ALA A N 1
ATOM 624 C CA . ALA A 1 87 ? 11.919 0.304 2.480 1.00 88.56 87 ALA A CA 1
ATOM 625 C C . ALA A 1 87 ? 11.779 1.415 3.534 1.00 88.56 87 ALA A C 1
ATOM 627 O O . ALA A 1 87 ? 12.797 1.873 4.039 1.00 88.56 87 ALA A O 1
ATOM 628 N N . GLY A 1 88 ? 10.554 1.803 3.905 1.00 87.25 88 GLY A N 1
ATOM 629 C CA . GLY A 1 88 ? 10.262 2.828 4.911 1.00 87.25 88 GLY A CA 1
ATOM 630 C C . GLY A 1 88 ? 9.696 4.108 4.302 1.00 87.25 88 GLY A C 1
ATOM 631 O O . GLY A 1 88 ? 8.536 4.443 4.529 1.00 87.25 88 GLY A O 1
ATOM 632 N N . THR A 1 89 ? 10.515 4.838 3.549 1.00 92.38 89 THR A N 1
ATOM 633 C CA . THR A 1 89 ? 10.143 6.117 2.919 1.00 92.38 89 THR A CA 1
ATOM 634 C C . THR A 1 89 ? 10.155 6.038 1.389 1.00 92.38 89 THR A C 1
ATOM 636 O O . THR A 1 89 ? 10.881 5.210 0.835 1.00 92.38 89 THR A O 1
ATOM 639 N N . PRO A 1 90 ? 9.458 6.945 0.671 1.00 94.38 90 PRO A N 1
ATOM 640 C CA . PRO A 1 90 ? 9.521 7.006 -0.793 1.00 94.38 90 PRO A CA 1
ATOM 641 C C . PRO A 1 90 ? 10.954 7.090 -1.346 1.00 94.38 90 PRO A C 1
ATOM 643 O O . PRO A 1 90 ? 11.289 6.435 -2.330 1.00 94.38 90 PRO A O 1
ATOM 646 N N . ALA A 1 91 ? 11.836 7.848 -0.686 1.00 90.38 91 ALA A N 1
ATOM 647 C CA . ALA A 1 91 ? 13.240 7.955 -1.084 1.00 90.38 91 ALA A CA 1
ATOM 648 C C . ALA A 1 91 ? 14.006 6.633 -0.884 1.00 90.38 91 ALA A C 1
ATOM 650 O O . ALA A 1 91 ? 14.818 6.249 -1.727 1.00 90.38 91 ALA A O 1
ATOM 651 N N . GLU A 1 92 ? 13.736 5.907 0.205 1.00 89.75 92 GLU A N 1
ATOM 652 C CA . GLU A 1 92 ? 14.320 4.583 0.449 1.00 89.75 92 GLU A CA 1
ATOM 653 C C . GLU A 1 92 ? 13.782 3.534 -0.530 1.00 89.75 92 GLU A C 1
ATOM 655 O O . GLU A 1 92 ? 14.551 2.680 -0.970 1.00 89.75 92 GLU A O 1
ATOM 660 N N . VAL A 1 93 ? 12.509 3.628 -0.940 1.00 93.12 93 VAL A N 1
ATOM 661 C CA . VAL A 1 93 ? 11.943 2.806 -2.025 1.00 93.12 93 VAL A CA 1
ATOM 662 C C . VAL A 1 93 ? 12.730 3.035 -3.311 1.00 93.12 93 VAL A C 1
ATOM 664 O O . VAL A 1 93 ? 13.208 2.073 -3.913 1.00 93.12 93 VAL A O 1
ATOM 667 N N . THR A 1 94 ? 12.934 4.298 -3.699 1.00 90.69 94 THR A N 1
ATOM 668 C CA . THR A 1 94 ? 13.731 4.662 -4.879 1.00 90.69 94 THR A CA 1
ATOM 669 C C . THR A 1 94 ? 15.158 4.134 -4.775 1.00 90.69 94 THR A C 1
ATOM 671 O O . THR A 1 94 ? 15.651 3.527 -5.722 1.00 90.69 94 THR A O 1
ATOM 674 N N . ALA A 1 95 ? 15.814 4.282 -3.622 1.00 88.12 95 ALA A N 1
ATOM 675 C CA . ALA A 1 95 ? 17.183 3.815 -3.413 1.00 88.12 95 ALA A CA 1
ATOM 676 C C . ALA A 1 95 ? 17.319 2.281 -3.438 1.00 88.12 95 ALA A C 1
ATOM 678 O O . ALA A 1 95 ? 18.286 1.757 -3.994 1.00 88.12 95 ALA A O 1
ATOM 679 N N . LEU A 1 96 ? 16.372 1.543 -2.853 1.00 87.44 96 LEU A N 1
ATOM 680 C CA . LEU A 1 96 ? 16.397 0.080 -2.860 1.00 87.44 96 LEU A CA 1
ATOM 681 C C . LEU A 1 96 ? 16.040 -0.473 -4.242 1.00 87.44 96 LEU A C 1
ATOM 683 O O . LEU A 1 96 ? 16.704 -1.395 -4.715 1.00 87.44 96 LEU A O 1
ATOM 687 N N . ALA A 1 97 ? 15.060 0.122 -4.925 1.00 89.19 97 ALA A N 1
ATOM 688 C CA . ALA A 1 97 ? 14.776 -0.205 -6.316 1.00 89.19 97 ALA A CA 1
ATOM 689 C C . ALA A 1 97 ? 16.018 0.043 -7.185 1.00 89.19 97 ALA A C 1
ATOM 691 O O . ALA A 1 97 ? 16.420 -0.880 -7.894 1.00 89.19 97 ALA A O 1
ATOM 692 N N . ALA A 1 98 ? 16.668 1.212 -7.022 1.00 86.19 98 ALA A N 1
ATOM 693 C CA . ALA A 1 98 ? 17.962 1.601 -7.608 1.00 86.19 98 ALA A CA 1
ATOM 694 C C . ALA A 1 98 ? 19.059 0.544 -7.416 1.00 86.19 98 ALA A C 1
ATOM 696 O O . ALA A 1 98 ? 19.839 0.212 -8.307 1.00 86.19 98 ALA A O 1
ATOM 697 N N . PHE A 1 99 ? 19.133 -0.020 -6.222 1.00 83.19 99 PHE A N 1
ATOM 698 C CA . PHE A 1 99 ? 20.109 -1.052 -5.932 1.00 83.19 99 PHE A CA 1
ATOM 699 C C . PHE A 1 99 ? 19.774 -2.374 -6.643 1.00 83.19 99 PHE A C 1
ATOM 701 O O . PHE A 1 99 ? 20.631 -2.951 -7.314 1.00 83.19 99 PHE A O 1
ATOM 708 N N . LEU A 1 100 ? 18.525 -2.836 -6.543 1.00 83.44 100 LEU A N 1
ATOM 709 C CA . LEU A 1 100 ? 18.105 -4.152 -7.033 1.00 83.44 100 LEU A CA 1
ATOM 710 C C . LEU A 1 100 ? 18.190 -4.288 -8.557 1.00 83.44 100 LEU A C 1
ATOM 712 O O . LEU A 1 100 ? 18.685 -5.309 -9.041 1.00 83.44 100 LEU A O 1
ATOM 716 N N . ALA A 1 101 ? 17.796 -3.273 -9.334 1.00 82.56 101 ALA A N 1
ATOM 717 C CA . ALA A 1 101 ? 17.973 -3.381 -10.789 1.00 82.56 101 ALA A CA 1
ATOM 718 C C . ALA A 1 101 ? 19.444 -3.269 -11.218 1.00 82.56 101 ALA A C 1
ATOM 720 O O . ALA A 1 101 ? 19.821 -3.876 -12.219 1.00 82.56 101 ALA A O 1
ATOM 721 N N . GLY A 1 102 ? 20.299 -2.592 -10.437 1.00 79.94 102 GLY A N 1
ATOM 722 C CA . GLY A 1 102 ? 21.754 -2.641 -10.628 1.00 79.94 102 GLY A CA 1
ATOM 723 C C . GLY A 1 102 ? 22.329 -4.052 -10.443 1.00 79.94 102 GLY A C 1
ATOM 724 O O . GLY A 1 102 ? 23.310 -4.411 -11.083 1.00 79.94 102 GLY A O 1
ATOM 725 N N . GLN A 1 103 ? 21.675 -4.895 -9.637 1.00 77.69 103 GLN A N 1
ATOM 726 C CA . GLN A 1 103 ? 22.001 -6.318 -9.473 1.00 77.69 103 GLN A CA 1
ATOM 727 C C . GLN A 1 103 ? 21.362 -7.215 -10.551 1.00 77.69 103 GLN A C 1
ATOM 729 O O . GLN A 1 103 ? 21.209 -8.417 -10.349 1.00 77.69 103 GLN A O 1
ATOM 734 N N . SER A 1 104 ? 20.949 -6.660 -11.698 1.00 73.00 104 SER A N 1
ATOM 735 C CA . SER A 1 104 ? 20.298 -7.405 -12.788 1.00 73.00 104 SER A CA 1
ATOM 736 C C . SER A 1 104 ? 19.024 -8.163 -12.380 1.00 73.00 104 SER A C 1
ATOM 738 O O . SER A 1 104 ? 18.621 -9.098 -13.079 1.00 73.00 104 SER A O 1
ATOM 740 N N . SER A 1 105 ? 18.373 -7.759 -11.290 1.00 78.94 105 SER A N 1
ATOM 741 C CA . SER A 1 105 ? 17.111 -8.346 -10.828 1.00 78.94 105 SER A CA 1
ATOM 742 C C . SER A 1 105 ? 15.924 -7.582 -11.388 1.00 78.94 105 SER A C 1
ATOM 744 O O . SER A 1 105 ? 16.006 -6.366 -11.566 1.00 78.94 105 SER A O 1
ATOM 746 N N . GLN A 1 106 ? 14.817 -8.275 -11.652 1.00 88.94 106 GLN A N 1
ATOM 747 C CA . GLN A 1 106 ? 13.572 -7.602 -11.988 1.00 88.94 106 GLN A CA 1
ATOM 748 C C . GLN A 1 106 ? 13.006 -6.955 -10.724 1.00 88.94 106 GLN A C 1
ATOM 750 O O . GLN A 1 106 ? 12.898 -7.605 -9.683 1.00 88.94 106 GLN A O 1
ATOM 755 N N . VAL A 1 107 ? 12.673 -5.671 -10.791 1.00 91.56 107 VAL A N 1
ATOM 756 C CA . VAL A 1 107 ? 12.183 -4.893 -9.657 1.00 91.56 107 VAL A CA 1
ATOM 757 C C . VAL A 1 107 ? 11.038 -3.981 -10.070 1.00 91.56 107 VAL A C 1
ATOM 759 O O . VAL A 1 107 ? 11.079 -3.330 -11.108 1.00 91.56 107 VAL A O 1
ATOM 762 N N . VAL A 1 108 ? 10.015 -3.894 -9.234 1.00 95.69 108 VAL A N 1
ATOM 763 C CA . VAL A 1 108 ? 8.970 -2.876 -9.335 1.00 95.69 108 VAL A CA 1
ATOM 764 C C . VAL A 1 108 ? 8.961 -2.082 -8.039 1.00 95.69 108 VAL A C 1
ATOM 766 O O . VAL A 1 108 ? 8.939 -2.662 -6.960 1.00 95.69 108 VAL A O 1
ATOM 769 N N . ALA A 1 109 ? 8.988 -0.759 -8.133 1.00 96.69 109 ALA A N 1
ATOM 770 C CA . ALA A 1 109 ? 8.757 0.131 -7.004 1.00 96.69 109 ALA A CA 1
ATOM 771 C C . ALA A 1 109 ? 7.282 0.545 -6.974 1.00 96.69 109 ALA A C 1
ATOM 773 O O . ALA A 1 109 ? 6.748 0.985 -7.994 1.00 96.69 109 ALA A O 1
ATOM 774 N N . LEU A 1 110 ? 6.622 0.399 -5.827 1.00 98.25 110 LEU A N 1
ATOM 775 C CA . LEU A 1 110 ? 5.235 0.799 -5.617 1.00 98.25 110 LEU A CA 1
ATOM 776 C C . LEU A 1 110 ? 5.182 1.939 -4.598 1.00 98.25 110 LEU A C 1
ATOM 778 O O . LEU A 1 110 ? 5.598 1.765 -3.456 1.00 98.25 110 LEU A O 1
ATOM 782 N N . TYR A 1 111 ? 4.652 3.078 -5.033 1.00 97.88 111 TYR A N 1
ATOM 783 C CA . TYR A 1 111 ? 4.581 4.310 -4.253 1.00 97.88 111 TYR A CA 1
ATOM 784 C C . TYR A 1 111 ? 3.143 4.670 -3.906 1.00 97.88 111 TYR A C 1
ATOM 786 O O . TYR A 1 111 ? 2.239 4.547 -4.750 1.00 97.88 111 TYR A O 1
ATOM 794 N N . ASP A 1 112 ? 2.949 5.233 -2.720 1.00 96.50 112 ASP A N 1
ATOM 795 C CA . ASP A 1 112 ? 1.724 5.940 -2.383 1.00 96.50 112 ASP A CA 1
ATOM 796 C C . ASP A 1 112 ? 1.448 7.042 -3.413 1.00 96.50 112 ASP A C 1
ATOM 798 O O . ASP A 1 112 ? 2.341 7.650 -4.008 1.00 96.50 112 ASP A O 1
ATOM 802 N N . SER A 1 113 ? 0.171 7.301 -3.679 1.00 95.50 113 SER A N 1
ATOM 803 C CA . SER A 1 113 ? -0.235 8.312 -4.665 1.00 95.50 113 SER A CA 1
ATOM 804 C C . SER A 1 113 ? -0.368 9.695 -4.054 1.00 95.50 113 SER A C 1
ATOM 806 O O . SER A 1 113 ? -1.326 10.399 -4.341 1.00 95.50 113 SER A O 1
ATOM 808 N N . ASP A 1 114 ? 0.588 10.072 -3.214 1.00 95.06 114 ASP A N 1
ATOM 809 C CA . ASP A 1 114 ? 0.682 11.393 -2.604 1.00 95.06 114 ASP A CA 1
ATOM 810 C C . ASP A 1 114 ? 1.824 12.218 -3.240 1.00 95.06 114 ASP A C 1
ATOM 812 O O . ASP A 1 114 ? 2.541 11.722 -4.119 1.00 95.06 114 ASP A O 1
ATOM 816 N N . PRO A 1 115 ? 2.003 13.502 -2.876 1.00 95.44 115 PRO A N 1
ATOM 817 C CA . PRO A 1 115 ? 3.061 14.322 -3.460 1.00 95.44 115 PRO A CA 1
ATOM 818 C C . PRO A 1 115 ? 4.479 13.757 -3.280 1.00 95.44 115 PRO A C 1
ATOM 820 O O . PRO A 1 115 ? 5.304 13.918 -4.178 1.00 95.44 115 PRO A O 1
ATOM 823 N N . ALA A 1 116 ? 4.770 13.093 -2.155 1.00 95.50 116 ALA A N 1
ATOM 824 C CA . ALA A 1 116 ? 6.098 12.554 -1.868 1.00 95.50 116 ALA A CA 1
ATOM 825 C C . ALA A 1 116 ? 6.370 11.280 -2.681 1.00 95.50 116 ALA A C 1
ATOM 827 O O . ALA A 1 116 ? 7.423 11.173 -3.312 1.00 95.50 116 ALA A O 1
ATOM 828 N N . GLY A 1 117 ? 5.403 10.361 -2.734 1.00 95.81 117 GLY A N 1
ATOM 829 C CA . GLY A 1 117 ? 5.473 9.153 -3.553 1.00 95.81 117 GLY A CA 1
ATOM 830 C C . GLY A 1 117 ? 5.564 9.469 -5.047 1.00 95.81 117 GLY A C 1
ATOM 831 O O . GLY A 1 117 ? 6.386 8.894 -5.758 1.00 95.81 117 GLY A O 1
ATOM 832 N N . ASN A 1 118 ? 4.798 10.452 -5.532 1.00 94.44 118 ASN A N 1
ATOM 833 C CA . ASN A 1 118 ? 4.878 10.886 -6.930 1.00 94.44 118 ASN A CA 1
ATOM 834 C C . ASN A 1 118 ? 6.241 11.501 -7.277 1.00 94.44 118 ASN A C 1
ATOM 836 O O . ASN A 1 118 ? 6.805 11.148 -8.309 1.00 94.44 118 ASN A O 1
ATOM 840 N N . ALA A 1 119 ? 6.790 12.361 -6.414 1.00 94.75 119 ALA A N 1
ATOM 841 C CA . ALA A 1 119 ? 8.110 12.946 -6.634 1.00 94.75 119 ALA A CA 1
ATOM 842 C C . ALA A 1 119 ? 9.219 11.879 -6.656 1.00 94.75 119 ALA A C 1
ATOM 844 O O . ALA A 1 119 ? 10.053 11.883 -7.559 1.00 94.75 119 ALA A O 1
ATOM 845 N N . ALA A 1 120 ? 9.198 10.930 -5.714 1.00 94.12 120 ALA A N 1
ATOM 846 C CA . ALA A 1 120 ? 10.181 9.847 -5.646 1.00 94.12 120 ALA A CA 1
ATOM 847 C C . ALA A 1 120 ? 10.080 8.880 -6.837 1.00 94.12 120 ALA A C 1
ATOM 849 O O . ALA A 1 12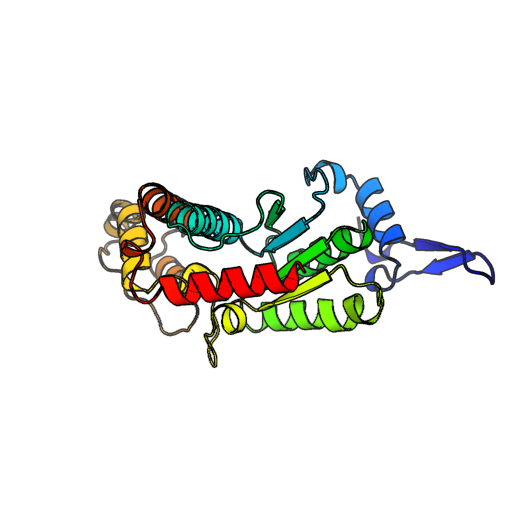0 ? 11.097 8.413 -7.354 1.00 94.12 120 ALA A O 1
ATOM 850 N N . LYS A 1 121 ? 8.859 8.607 -7.311 1.00 94.50 121 LYS A N 1
ATOM 851 C CA . LYS A 1 121 ? 8.629 7.848 -8.543 1.00 94.50 121 LYS A CA 1
ATOM 852 C C . LYS A 1 121 ? 9.205 8.575 -9.755 1.00 94.50 121 LYS A C 1
ATOM 854 O O . LYS A 1 121 ? 9.873 7.948 -10.572 1.00 94.50 121 LYS A O 1
ATOM 859 N N . ASP A 1 122 ? 8.940 9.873 -9.889 1.00 91.50 122 ASP A N 1
ATOM 860 C CA . ASP A 1 122 ? 9.442 10.668 -11.010 1.00 91.50 122 ASP A CA 1
ATOM 861 C C . ASP A 1 122 ? 10.975 10.739 -10.994 1.00 91.50 122 ASP A C 1
ATOM 863 O O . ASP A 1 122 ? 11.593 10.658 -12.054 1.00 91.50 122 ASP A O 1
ATOM 867 N N . GLU A 1 123 ? 11.597 10.808 -9.813 1.00 88.94 123 GLU A N 1
ATOM 868 C CA . GLU A 1 123 ? 13.047 10.660 -9.640 1.00 88.94 123 GLU A CA 1
ATOM 869 C C . GLU A 1 123 ? 13.526 9.293 -10.155 1.00 88.94 123 GLU A C 1
ATOM 871 O O . GLU A 1 123 ? 14.381 9.235 -11.039 1.00 88.94 123 GLU A O 1
ATOM 876 N N . LEU A 1 124 ? 12.926 8.184 -9.702 1.00 87.31 124 LEU A N 1
ATOM 877 C CA . LEU A 1 124 ? 13.292 6.837 -10.161 1.00 87.31 124 LEU A CA 1
ATOM 878 C C . LEU A 1 124 ? 13.173 6.705 -11.692 1.00 87.31 124 LEU A C 1
ATOM 880 O O . LEU A 1 124 ? 14.071 6.181 -12.354 1.00 87.31 124 LEU A O 1
ATOM 884 N N . VAL A 1 125 ? 12.077 7.195 -12.274 1.00 86.56 125 VAL A N 1
ATOM 885 C CA . VAL A 1 125 ? 11.827 7.119 -13.719 1.00 86.56 125 VAL A CA 1
ATOM 886 C C . VAL A 1 125 ? 12.831 7.970 -14.497 1.00 86.56 125 VAL A C 1
ATOM 888 O O . VAL A 1 125 ? 13.482 7.464 -15.414 1.00 86.56 125 VAL A O 1
ATOM 891 N N . ASN A 1 126 ? 12.972 9.247 -14.144 1.00 81.88 126 ASN A N 1
ATOM 892 C CA . ASN A 1 126 ? 13.730 10.211 -14.940 1.00 81.88 126 ASN A CA 1
ATOM 893 C C . ASN A 1 126 ? 15.241 10.084 -14.743 1.00 81.88 126 ASN A C 1
ATOM 895 O O . ASN A 1 126 ? 15.996 10.202 -15.711 1.00 81.88 126 ASN A O 1
ATOM 899 N N . ASP A 1 127 ? 15.694 9.833 -13.516 1.00 74.19 127 ASP A N 1
ATOM 900 C CA . ASP A 1 127 ? 17.122 9.756 -13.219 1.00 74.19 127 ASP A CA 1
ATOM 901 C C . ASP A 1 127 ? 17.702 8.367 -13.427 1.00 74.19 127 ASP A C 1
ATOM 903 O O . ASP A 1 127 ? 18.907 8.244 -13.669 1.00 74.19 127 ASP A O 1
ATOM 907 N N . TRP A 1 128 ? 16.874 7.324 -13.372 1.00 69.31 128 TRP A N 1
ATOM 908 C CA . TRP A 1 128 ? 17.389 5.967 -13.363 1.00 69.31 128 TRP A CA 1
ATOM 909 C C . TRP A 1 128 ? 16.872 5.101 -14.511 1.00 69.31 128 TRP A C 1
ATOM 911 O O . TRP A 1 128 ? 17.681 4.640 -15.319 1.00 69.31 128 TRP A O 1
ATOM 921 N N . LEU A 1 129 ? 15.556 4.954 -14.688 1.00 71.19 129 LEU A N 1
ATOM 922 C CA . LEU A 1 129 ? 15.014 4.091 -15.755 1.00 71.19 129 LEU A CA 1
ATOM 923 C C . LEU A 1 129 ? 15.394 4.567 -17.164 1.00 71.19 129 LEU A C 1
ATOM 925 O O . LEU A 1 129 ? 15.671 3.754 -18.045 1.00 71.19 129 LEU A O 1
ATOM 929 N N . VAL A 1 130 ? 15.459 5.883 -17.383 1.00 68.69 130 VAL A N 1
ATOM 930 C CA . VAL A 1 130 ? 15.857 6.456 -18.680 1.00 68.69 130 VAL A CA 1
ATOM 931 C C . VAL A 1 130 ? 17.330 6.179 -19.012 1.00 68.69 130 VAL A C 1
ATOM 933 O O . VAL A 1 130 ? 17.671 6.044 -20.193 1.00 68.69 130 VAL A O 1
ATOM 936 N N . ARG A 1 131 ? 18.202 6.084 -17.996 1.00 64.62 131 ARG A N 1
ATOM 937 C CA . ARG A 1 131 ? 19.651 5.874 -18.167 1.00 64.62 131 ARG A CA 1
ATOM 938 C C . ARG A 1 131 ? 19.996 4.399 -18.402 1.00 64.62 131 ARG A C 1
ATOM 940 O O . ARG A 1 131 ? 20.847 4.111 -19.239 1.00 64.62 131 ARG A O 1
ATOM 947 N N . TYR A 1 132 ? 19.280 3.468 -17.769 1.00 61.41 132 TYR A N 1
ATOM 948 C CA . TYR A 1 132 ? 19.490 2.020 -17.913 1.00 61.41 132 TYR A CA 1
ATOM 949 C C . TYR A 1 132 ? 18.432 1.400 -18.839 1.00 61.41 132 TYR A C 1
ATOM 951 O O . TYR A 1 132 ? 17.516 0.704 -18.402 1.00 61.41 132 TYR A O 1
ATOM 959 N N . ARG A 1 133 ? 18.574 1.635 -20.155 1.00 53.31 133 ARG A N 1
ATOM 960 C CA . ARG A 1 133 ? 17.666 1.183 -21.242 1.00 53.31 133 ARG A CA 1
ATOM 961 C C . ARG A 1 133 ? 17.607 -0.349 -21.470 1.00 53.31 133 ARG A C 1
ATOM 963 O O . ARG A 1 133 ? 17.313 -0.792 -22.576 1.00 53.31 133 ARG A O 1
ATOM 970 N N . GLY A 1 134 ? 17.890 -1.154 -20.443 1.00 55.44 134 GLY A N 1
ATOM 971 C CA . GLY A 1 134 ? 17.972 -2.621 -20.482 1.00 55.44 134 GLY A CA 1
ATOM 972 C C . GLY A 1 134 ? 16.826 -3.373 -19.791 1.00 55.44 134 GLY A C 1
ATOM 973 O O . GLY A 1 134 ? 16.872 -4.595 -19.751 1.00 55.44 134 GLY A O 1
ATOM 974 N N . GLY A 1 135 ? 15.815 -2.668 -19.266 1.00 61.09 135 GLY A N 1
ATOM 975 C CA . GLY A 1 135 ? 14.506 -3.240 -18.921 1.00 61.09 135 GLY A CA 1
ATOM 976 C C . GLY A 1 135 ? 14.515 -4.307 -17.825 1.00 61.09 135 GLY A C 1
ATOM 977 O O . GLY A 1 135 ? 14.336 -5.483 -18.113 1.00 61.09 135 GLY A O 1
ATOM 978 N N . LYS A 1 136 ? 14.677 -3.897 -16.563 1.00 69.69 136 LYS A N 1
ATOM 979 C CA . LYS A 1 136 ? 14.360 -4.742 -15.394 1.00 69.69 136 LYS A CA 1
ATOM 980 C C . LYS A 1 136 ? 13.731 -3.973 -14.232 1.00 69.69 136 LYS A C 1
ATOM 982 O O . LYS A 1 136 ? 13.546 -4.542 -13.168 1.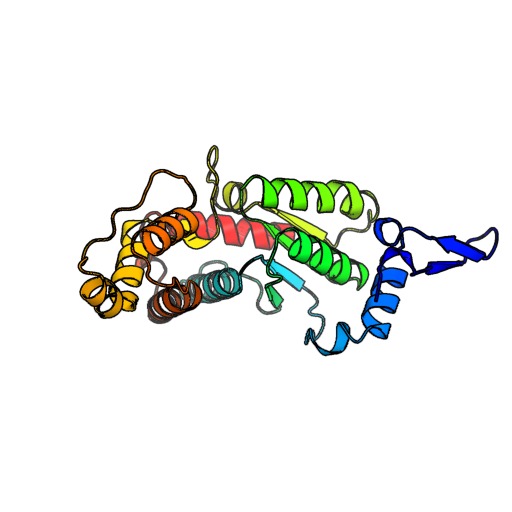00 69.69 136 LYS A O 1
ATOM 987 N N . ALA A 1 137 ? 13.412 -2.693 -14.411 1.00 80.19 137 ALA A N 1
ATOM 988 C CA . ALA A 1 137 ? 12.871 -1.861 -13.348 1.00 80.19 137 ALA A CA 1
ATOM 989 C C . ALA A 1 137 ? 11.591 -1.146 -13.792 1.00 80.19 137 ALA A C 1
ATOM 991 O O . ALA A 1 137 ? 11.558 -0.518 -14.851 1.00 80.19 137 ALA A O 1
ATOM 992 N N . GLY A 1 138 ? 10.546 -1.257 -12.976 1.00 90.69 138 GLY A N 1
ATOM 993 C CA . GLY A 1 138 ? 9.260 -0.590 -13.139 1.00 90.69 138 GLY A CA 1
ATOM 994 C C . GLY A 1 138 ? 8.934 0.296 -11.939 1.00 90.69 138 GLY A C 1
ATOM 995 O O . GLY A 1 138 ? 9.440 0.090 -10.838 1.00 90.69 138 GLY A O 1
ATOM 996 N N . ALA A 1 139 ? 8.069 1.285 -12.148 1.00 94.31 139 ALA A N 1
ATOM 997 C CA . ALA A 1 139 ? 7.607 2.183 -11.097 1.00 94.31 139 ALA A CA 1
ATOM 998 C C . ALA A 1 139 ? 6.090 2.374 -11.214 1.00 94.31 139 ALA A C 1
ATOM 1000 O O . ALA A 1 139 ? 5.581 2.699 -12.289 1.00 94.31 139 ALA A O 1
ATOM 1001 N N . LEU A 1 140 ? 5.365 2.166 -10.118 1.00 96.94 140 LEU A N 1
ATOM 1002 C CA . LEU A 1 140 ? 3.909 2.229 -10.045 1.00 96.94 140 LEU A CA 1
ATOM 1003 C C . LEU A 1 140 ? 3.467 3.175 -8.929 1.00 96.94 140 LEU A C 1
ATOM 1005 O O . LEU A 1 140 ? 4.055 3.205 -7.854 1.00 96.94 140 LEU A O 1
ATOM 1009 N N . SER A 1 141 ? 2.375 3.895 -9.168 1.00 97.31 141 SER A N 1
ATOM 1010 C CA . SER A 1 141 ? 1.631 4.594 -8.117 1.00 97.31 141 SER A CA 1
ATOM 1011 C C . SER A 1 141 ? 0.399 3.767 -7.739 1.00 97.31 141 SER A C 1
ATOM 1013 O O . SER A 1 141 ? -0.334 3.318 -8.627 1.00 97.31 141 SER A O 1
ATOM 1015 N N . VAL A 1 142 ? 0.146 3.601 -6.439 1.00 97.25 142 VAL A N 1
ATOM 1016 C CA . VAL A 1 142 ? -0.948 2.784 -5.880 1.00 97.25 142 VAL A CA 1
ATOM 1017 C C . VAL A 1 142 ? -2.327 3.167 -6.441 1.00 97.25 142 VAL A C 1
ATOM 1019 O O . VAL A 1 142 ? -3.081 2.296 -6.864 1.00 97.25 142 VAL A O 1
ATOM 1022 N N . GLY A 1 143 ? -2.655 4.455 -6.527 1.00 97.25 143 GLY A N 1
ATOM 1023 C CA . GLY A 1 143 ? -3.938 4.971 -7.009 1.00 97.25 143 GLY A CA 1
ATOM 1024 C C . GLY A 1 143 ? -4.259 4.559 -8.439 1.00 97.25 143 GLY A C 1
ATOM 1025 O O . GLY A 1 143 ? -5.224 3.814 -8.636 1.00 97.25 143 GLY A O 1
ATOM 1026 N N . PRO A 1 144 ? -3.451 4.947 -9.442 1.00 97.38 144 PRO A N 1
ATOM 1027 C CA . PRO A 1 144 ? -3.623 4.468 -10.809 1.00 97.38 144 PRO A CA 1
ATOM 1028 C C . PRO A 1 144 ? -3.650 2.937 -10.918 1.00 97.38 144 PRO A C 1
ATOM 1030 O O . PRO A 1 144 ? -4.488 2.401 -11.645 1.00 97.38 144 PRO A O 1
ATOM 1033 N N . ALA A 1 145 ? -2.803 2.226 -10.162 1.00 97.69 145 ALA A N 1
ATOM 1034 C CA . ALA A 1 145 ? -2.784 0.762 -10.145 1.00 97.69 145 ALA A CA 1
ATOM 1035 C C . ALA A 1 145 ? -4.099 0.159 -9.607 1.00 97.69 145 ALA A C 1
ATOM 1037 O O . ALA A 1 145 ? -4.596 -0.824 -10.146 1.00 97.69 145 ALA A O 1
ATOM 1038 N N . MET A 1 146 ? -4.729 0.797 -8.619 1.00 97.31 146 MET A N 1
ATOM 1039 C CA . MET A 1 146 ? -6.051 0.444 -8.085 1.00 97.31 146 MET A CA 1
ATOM 1040 C C . MET A 1 146 ? -7.224 1.009 -8.902 1.00 97.31 146 MET A C 1
ATOM 1042 O O . MET A 1 146 ? -8.381 0.800 -8.530 1.00 97.31 146 MET A O 1
ATOM 1046 N N . LYS A 1 147 ? -6.957 1.740 -9.995 1.00 96.69 147 LYS A N 1
ATOM 1047 C CA . LYS A 1 147 ? -7.946 2.516 -10.771 1.00 96.69 147 LYS A CA 1
ATOM 1048 C C . LYS A 1 147 ? -8.681 3.580 -9.941 1.00 96.69 147 LYS A C 1
ATOM 1050 O O . LYS A 1 147 ? -9.839 3.900 -10.210 1.00 96.69 147 LYS A O 1
ATOM 1055 N N . VAL A 1 148 ? -8.008 4.150 -8.944 1.00 94.25 148 VAL A N 1
ATOM 1056 C CA . VAL A 1 148 ? -8.484 5.285 -8.146 1.00 94.25 148 VAL A CA 1
ATOM 1057 C C . VAL A 1 148 ? -7.740 6.541 -8.592 1.00 94.25 148 VAL A C 1
ATOM 1059 O O . VAL A 1 148 ? -6.521 6.623 -8.482 1.00 94.25 148 VAL A O 1
ATOM 1062 N N . MET A 1 149 ? -8.481 7.522 -9.108 1.00 89.06 149 MET A N 1
ATOM 1063 C CA . MET A 1 149 ? -7.926 8.743 -9.701 1.00 89.06 149 MET A CA 1
ATOM 1064 C C . MET A 1 149 ? -8.426 9.990 -8.967 1.00 89.06 149 MET A C 1
ATOM 1066 O O . MET A 1 149 ? -9.503 9.978 -8.371 1.00 89.06 149 MET A O 1
ATOM 1070 N N . GLY A 1 150 ? -7.663 11.084 -9.052 1.00 88.50 150 GLY A N 1
ATOM 1071 C CA . GLY A 1 150 ? -8.087 12.405 -8.569 1.00 88.50 150 GLY A CA 1
ATOM 1072 C C . GLY A 1 150 ? -8.056 12.590 -7.049 1.00 88.50 150 GLY A C 1
ATOM 1073 O O . GLY A 1 150 ? -8.664 13.532 -6.547 1.00 88.50 150 GLY A O 1
ATOM 1074 N N . ARG A 1 151 ? -7.379 11.702 -6.314 1.00 92.38 151 ARG A N 1
ATOM 1075 C CA . ARG A 1 151 ? -7.147 11.817 -4.869 1.00 92.38 151 ARG A CA 1
ATOM 1076 C C . ARG A 1 151 ? -5.895 11.054 -4.458 1.00 92.38 151 ARG A C 1
ATOM 1078 O O . ARG A 1 151 ? -5.577 10.042 -5.081 1.00 92.38 151 ARG A O 1
ATOM 1085 N N . ASP A 1 152 ? -5.281 11.484 -3.362 1.00 94.81 152 ASP A N 1
ATOM 1086 C CA . ASP A 1 152 ? -4.178 10.735 -2.766 1.00 94.81 152 ASP A CA 1
ATOM 1087 C C . ASP A 1 152 ? -4.713 9.468 -2.095 1.00 94.81 152 ASP A C 1
ATOM 1089 O O . ASP A 1 152 ? -5.757 9.499 -1.428 1.00 94.81 152 ASP A O 1
ATOM 1093 N N . VAL A 1 153 ? -4.001 8.362 -2.281 1.00 95.75 153 VAL A N 1
ATOM 1094 C CA . VAL A 1 153 ? -4.317 7.061 -1.684 1.00 95.75 153 VAL A CA 1
ATOM 1095 C C . VAL A 1 153 ? -3.046 6.314 -1.315 1.00 95.75 153 VAL A C 1
ATOM 1097 O O . VAL A 1 153 ? -2.012 6.496 -1.963 1.00 95.75 153 VAL A O 1
ATOM 1100 N N . SER A 1 154 ? -3.160 5.470 -0.299 1.00 97.00 154 SER A N 1
ATOM 1101 C CA . SER A 1 154 ? -2.165 4.477 0.098 1.00 97.00 154 SER A CA 1
ATOM 1102 C C . SER A 1 154 ? -2.730 3.062 -0.048 1.00 97.00 154 SER A C 1
ATOM 1104 O O . SER A 1 154 ? -3.883 2.876 -0.457 1.00 97.00 154 SER A O 1
ATOM 1106 N N . VAL A 1 155 ? -1.937 2.034 0.254 1.00 97.50 155 VAL A N 1
ATOM 1107 C CA . VAL A 1 155 ? -2.379 0.632 0.147 1.00 97.50 155 VAL A CA 1
ATOM 1108 C C . VAL A 1 155 ? -3.584 0.342 1.051 1.00 97.50 155 VAL A C 1
ATOM 1110 O O . VAL A 1 155 ? -4.463 -0.432 0.671 1.00 97.50 155 VAL A O 1
ATOM 1113 N N . GLU A 1 156 ? -3.714 0.997 2.206 1.00 97.62 156 GLU A N 1
ATOM 1114 C CA . GLU A 1 156 ? -4.867 0.832 3.101 1.00 97.62 156 GLU A CA 1
ATOM 1115 C C . GLU A 1 156 ? -6.195 1.255 2.456 1.00 97.62 156 GLU A C 1
ATOM 1117 O O . GLU A 1 156 ? -7.245 0.725 2.824 1.00 97.62 156 GLU A O 1
ATOM 1122 N N . ASP A 1 157 ? -6.171 2.135 1.448 1.00 97.75 157 ASP A N 1
ATOM 1123 C CA . ASP A 1 157 ? -7.356 2.531 0.676 1.00 97.75 157 ASP A CA 1
ATOM 1124 C C . ASP A 1 157 ? -7.872 1.409 -0.258 1.00 97.75 157 ASP A C 1
ATOM 1126 O O . ASP A 1 157 ? -8.905 1.569 -0.932 1.00 97.75 157 ASP A O 1
ATOM 1130 N N . LEU A 1 158 ? -7.208 0.242 -0.295 1.00 98.00 158 LEU A N 1
ATOM 1131 C CA . LEU A 1 158 ? -7.802 -1.009 -0.785 1.00 98.00 158 LEU A CA 1
ATOM 1132 C C . LEU A 1 158 ? -9.072 -1.352 -0.001 1.00 98.00 158 LEU A C 1
ATOM 1134 O O . LEU A 1 158 ? -10.014 -1.908 -0.570 1.00 98.00 158 LEU A O 1
ATOM 1138 N N . PHE A 1 159 ? -9.131 -0.986 1.277 1.00 98.12 159 PHE A N 1
ATOM 1139 C CA . PHE A 1 159 ? -10.269 -1.231 2.149 1.00 98.12 159 PHE A CA 1
ATOM 1140 C C . PHE A 1 159 ? -11.187 -0.007 2.226 1.00 98.12 159 PHE A C 1
ATOM 1142 O O . PHE A 1 159 ? -10.722 1.133 2.162 1.00 98.12 159 PHE A O 1
ATOM 1149 N N . PRO A 1 160 ? -12.511 -0.199 2.343 1.00 96.94 160 PRO A N 1
ATOM 1150 C CA . PRO A 1 160 ? -13.395 0.898 2.691 1.00 96.94 160 PRO A CA 1
ATOM 1151 C C . PRO A 1 160 ? -13.175 1.325 4.150 1.00 96.94 160 PRO A C 1
ATOM 1153 O O . PRO A 1 160 ? -12.704 0.553 4.990 1.00 96.94 160 PRO A O 1
ATOM 1156 N N . GLU A 1 161 ? -13.516 2.581 4.434 1.00 96.75 161 GLU A N 1
ATOM 1157 C CA . GLU A 1 161 ? -13.267 3.225 5.728 1.00 96.75 161 GLU A CA 1
ATOM 1158 C C . GLU A 1 161 ? -13.905 2.463 6.895 1.00 96.75 161 GLU A C 1
ATOM 1160 O O . GLU A 1 161 ? -13.252 2.235 7.907 1.00 96.75 161 GLU A O 1
ATOM 1165 N N . ASP A 1 162 ? -15.146 2.009 6.746 1.00 96.50 162 ASP A N 1
ATOM 1166 C CA . ASP A 1 162 ? -15.878 1.255 7.766 1.00 96.50 162 ASP A CA 1
ATOM 1167 C C . ASP A 1 162 ? -15.210 -0.088 8.101 1.00 96.50 162 ASP A C 1
ATOM 1169 O O . ASP A 1 162 ? -15.054 -0.429 9.277 1.00 96.50 162 ASP A O 1
ATOM 1173 N N . PHE A 1 163 ? -14.750 -0.823 7.085 1.00 97.75 163 PHE A N 1
ATOM 1174 C CA . PHE A 1 163 ? -14.012 -2.070 7.271 1.00 97.75 163 PHE A CA 1
ATOM 1175 C C . PHE A 1 163 ? -12.701 -1.836 8.028 1.00 97.75 163 PHE A C 1
ATOM 1177 O O . PHE A 1 163 ? -12.407 -2.539 8.994 1.00 97.75 163 PHE A O 1
ATOM 1184 N N . TYR A 1 164 ? -11.922 -0.829 7.630 1.00 98.00 164 TYR A N 1
ATOM 1185 C CA . TYR A 1 164 ? -10.664 -0.514 8.303 1.00 98.00 164 TYR A CA 1
ATOM 1186 C C . TYR A 1 164 ? -10.905 -0.054 9.749 1.00 98.00 164 TYR A C 1
ATOM 1188 O O . TYR A 1 164 ? -10.256 -0.534 10.681 1.00 98.00 164 TYR A O 1
ATOM 1196 N N . LEU A 1 165 ? -11.890 0.826 9.962 1.00 97.38 165 LEU A N 1
ATOM 1197 C CA . LEU A 1 165 ? -12.225 1.362 11.280 1.00 97.38 165 LEU A CA 1
ATOM 1198 C C . LEU A 1 165 ? -12.770 0.304 12.240 1.00 97.38 165 LEU A C 1
ATOM 1200 O O . LEU A 1 165 ? -12.470 0.381 13.431 1.00 97.38 165 LEU A O 1
ATOM 1204 N N . LYS A 1 166 ? -13.492 -0.715 11.757 1.00 96.88 166 LYS A N 1
ATOM 1205 C CA . LYS A 1 166 ? -13.863 -1.888 12.569 1.00 96.88 166 LYS A CA 1
ATOM 1206 C C . LYS A 1 166 ? -12.623 -2.497 13.230 1.00 96.88 166 LYS A C 1
ATOM 1208 O O . LYS A 1 166 ? -12.610 -2.712 14.440 1.00 96.88 166 LYS A O 1
ATOM 1213 N N . HIS A 1 167 ? -11.563 -2.726 12.459 1.00 97.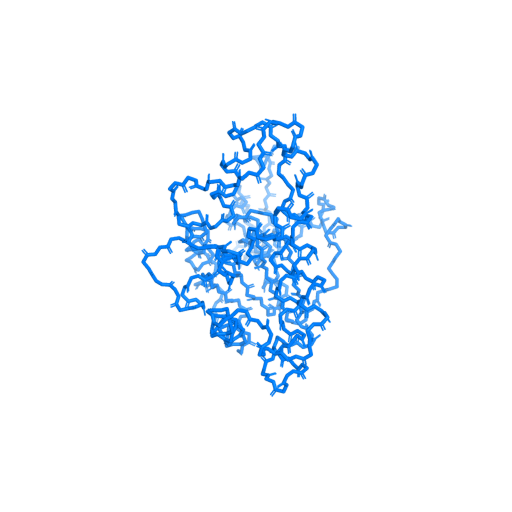75 167 HIS A N 1
ATOM 1214 C CA . HIS A 1 167 ? -10.324 -3.312 12.968 1.00 97.75 167 HIS A CA 1
ATOM 1215 C C . HIS A 1 167 ? -9.536 -2.366 13.871 1.00 97.75 167 HIS A C 1
ATOM 1217 O O . HIS A 1 167 ? -8.998 -2.803 14.888 1.00 97.75 167 HIS A O 1
ATOM 1223 N N . VAL A 1 168 ? -9.515 -1.070 13.552 1.00 97.69 168 VAL A N 1
ATOM 1224 C CA . VAL A 1 168 ? -8.959 -0.043 14.443 1.00 97.69 168 VAL A CA 1
ATOM 1225 C C . VAL A 1 168 ? -9.658 -0.088 15.804 1.00 97.69 168 VAL A C 1
ATOM 1227 O O . VAL A 1 168 ? -8.990 -0.186 16.830 1.00 97.69 168 VAL A O 1
ATOM 1230 N N . LEU A 1 169 ? -10.992 -0.080 15.833 1.00 96.31 169 LEU A N 1
ATOM 1231 C CA . LEU A 1 169 ? -11.777 -0.110 17.069 1.00 96.31 169 LEU A CA 1
ATOM 1232 C C . LEU A 1 169 ? -11.567 -1.402 17.868 1.00 96.31 169 LEU A C 1
ATOM 1234 O O . LEU A 1 169 ? -11.500 -1.351 19.095 1.00 96.31 169 LEU A O 1
ATOM 1238 N N . GLU A 1 170 ? -11.420 -2.550 17.204 1.00 95.44 170 GLU A N 1
ATOM 1239 C CA . GLU A 1 170 ? -11.091 -3.817 17.869 1.00 95.44 170 GLU A CA 1
ATOM 1240 C C . GLU A 1 170 ? -9.722 -3.767 18.563 1.00 95.44 170 GLU A C 1
ATOM 1242 O O . GLU A 1 170 ? -9.610 -4.165 19.723 1.00 95.44 170 GLU A O 1
ATOM 1247 N N . VAL A 1 171 ? -8.693 -3.251 17.881 1.00 96.62 171 VAL A N 1
ATOM 1248 C CA . VAL A 1 171 ? -7.326 -3.142 18.425 1.00 96.62 171 VAL A CA 1
ATOM 1249 C C . VAL A 1 171 ? -7.253 -2.099 19.546 1.00 96.62 171 VAL A C 1
ATOM 1251 O O . VAL A 1 171 ? -6.557 -2.298 20.541 1.00 96.62 171 VAL A O 1
ATOM 1254 N N . TYR A 1 172 ? -7.998 -1.000 19.415 1.00 96.44 172 TYR A N 1
ATOM 1255 C CA . TYR A 1 172 ? -7.872 0.179 20.272 1.00 96.44 172 TYR A CA 1
ATOM 1256 C C . TYR A 1 172 ? -9.000 0.370 21.288 1.00 96.44 172 TYR A C 1
ATOM 1258 O O . TYR A 1 172 ? -9.039 1.400 21.962 1.00 96.44 172 TYR A O 1
ATOM 1266 N N . LYS A 1 173 ? -9.874 -0.625 21.477 1.00 94.31 173 LYS A N 1
ATOM 1267 C CA . LYS A 1 173 ? -11.017 -0.545 22.402 1.00 94.31 173 LYS A CA 1
ATOM 1268 C C . LYS A 1 173 ? -10.641 -0.038 23.799 1.00 94.31 173 LYS A C 1
ATOM 1270 O O . LYS A 1 173 ? -11.293 0.863 24.316 1.00 94.31 173 LYS A O 1
ATOM 1275 N N . GLN A 1 174 ? -9.606 -0.619 24.412 1.00 94.12 174 GLN A N 1
ATOM 1276 C CA . GLN A 1 174 ? -9.169 -0.243 25.763 1.00 94.12 174 GLN A CA 1
ATOM 1277 C C . GLN A 1 174 ? -8.392 1.087 25.785 1.00 94.12 174 GLN A C 1
ATOM 1279 O O . GLN A 1 174 ? -8.754 1.947 26.588 1.00 94.12 174 GLN A O 1
ATOM 1284 N N . PRO A 1 175 ? -7.389 1.319 24.907 1.00 93.81 175 PRO A N 1
ATOM 1285 C CA . PRO A 1 175 ? -6.704 2.613 24.842 1.00 93.81 175 PRO A CA 1
ATOM 1286 C C . PRO A 1 175 ? -7.638 3.809 24.622 1.00 93.81 175 PRO A C 1
ATOM 1288 O O . PRO A 1 175 ? -7.494 4.821 25.301 1.00 93.81 175 PRO A O 1
ATOM 1291 N N . LEU A 1 176 ? -8.614 3.691 23.716 1.00 94.19 176 LEU A N 1
ATOM 1292 C CA . LEU A 1 176 ? -9.565 4.770 23.441 1.00 94.19 176 LEU A CA 1
ATOM 1293 C C . LEU A 1 176 ? -10.473 5.025 24.645 1.00 94.19 176 LEU A C 1
ATOM 1295 O O . LEU A 1 176 ? -10.631 6.178 25.046 1.00 94.19 176 LEU A O 1
ATOM 1299 N N . ALA A 1 177 ? -10.992 3.965 25.277 1.00 93.00 177 ALA A N 1
ATOM 1300 C CA . ALA A 1 177 ? -11.798 4.101 26.488 1.00 93.00 177 ALA A CA 1
ATOM 1301 C C . ALA A 1 177 ? -11.019 4.802 27.615 1.00 93.00 177 ALA A C 1
ATOM 1303 O O . ALA A 1 177 ? -11.566 5.673 28.287 1.00 93.00 177 ALA A O 1
ATOM 1304 N N . GLY A 1 178 ? -9.729 4.481 27.775 1.00 91.94 178 GLY A N 1
ATOM 1305 C CA . GLY A 1 178 ? -8.831 5.168 28.708 1.00 91.94 178 GLY A CA 1
ATOM 1306 C C . GLY A 1 178 ? -8.602 6.647 28.373 1.00 91.94 178 GLY A C 1
ATOM 1307 O O . GLY A 1 178 ? -8.431 7.454 29.281 1.00 91.94 178 GLY A O 1
ATOM 1308 N N . ALA A 1 179 ? -8.661 7.016 27.091 1.00 91.19 179 ALA A N 1
ATOM 1309 C CA . ALA A 1 179 ? -8.601 8.398 26.611 1.00 91.19 179 ALA A CA 1
ATOM 1310 C C . ALA A 1 179 ? -9.968 9.118 26.621 1.00 91.19 179 ALA A C 1
ATOM 1312 O O . ALA A 1 179 ? -10.078 10.248 26.150 1.00 91.19 179 ALA A O 1
ATOM 1313 N N . GLY A 1 180 ? -11.024 8.483 27.144 1.00 91.19 180 GLY A N 1
ATOM 1314 C CA . GLY A 1 180 ? -12.354 9.085 27.258 1.00 91.19 180 GLY A CA 1
ATOM 1315 C C . GLY A 1 180 ? -13.158 9.118 25.956 1.00 91.19 180 GLY A C 1
ATOM 1316 O O . GLY A 1 180 ? -14.148 9.843 25.876 1.00 91.19 180 GLY A O 1
ATOM 1317 N N . THR A 1 181 ? -12.778 8.333 24.944 1.00 90.19 181 THR A N 1
ATOM 1318 C CA . THR A 1 181 ? -13.535 8.202 23.692 1.00 90.19 181 THR A CA 1
ATOM 1319 C C . THR A 1 181 ? -13.796 6.740 23.342 1.00 90.19 181 THR A C 1
ATOM 1321 O O . THR A 1 181 ? -13.031 5.844 23.668 1.00 90.19 181 THR A O 1
ATOM 1324 N N . THR A 1 182 ? -14.903 6.462 22.667 1.00 87.25 182 THR A N 1
ATOM 1325 C CA . THR A 1 182 ? -15.204 5.118 22.134 1.00 87.25 182 THR A CA 1
ATOM 1326 C C . THR A 1 182 ? -15.543 5.143 20.649 1.00 87.25 182 THR A C 1
ATOM 1328 O O . THR A 1 182 ? -15.700 4.091 20.035 1.00 87.25 182 THR A O 1
ATOM 1331 N N . ALA A 1 183 ? -15.611 6.341 20.065 1.00 87.94 183 ALA A N 1
ATOM 1332 C CA . ALA A 1 183 ? -15.906 6.564 18.664 1.00 87.94 183 ALA A CA 1
ATOM 1333 C C . ALA A 1 183 ? -14.685 7.166 17.965 1.00 87.94 183 ALA A C 1
ATOM 1335 O O . ALA A 1 183 ? -13.972 8.000 18.529 1.00 87.94 183 ALA A O 1
ATOM 1336 N N . VAL A 1 184 ? -14.468 6.745 16.722 1.00 92.12 184 VAL A N 1
ATOM 1337 C CA . VAL A 1 184 ? -13.438 7.295 15.842 1.00 92.12 184 VAL A CA 1
ATOM 1338 C C . VAL A 1 184 ? -14.131 8.171 14.809 1.00 92.12 184 VAL A C 1
ATOM 1340 O O . VAL A 1 184 ? -14.871 7.667 13.968 1.00 92.12 184 VAL A O 1
ATOM 1343 N N . THR A 1 185 ? -13.884 9.477 14.876 1.00 92.75 185 THR A N 1
ATOM 1344 C CA . THR A 1 185 ? -14.356 10.441 13.876 1.00 92.75 185 THR A CA 1
ATOM 1345 C C . THR A 1 185 ? -13.149 10.946 13.112 1.00 92.75 185 THR A C 1
ATOM 1347 O O . THR A 1 185 ? -12.337 11.700 13.648 1.00 92.75 185 THR A O 1
ATOM 1350 N N . LEU A 1 186 ? -13.008 10.500 11.867 1.00 95.88 186 LEU A N 1
ATOM 1351 C CA . LEU A 1 186 ? -11.847 10.840 11.061 1.00 95.88 186 LEU A CA 1
ATOM 1352 C C . LEU A 1 186 ? -11.917 12.292 10.560 1.00 95.88 186 LEU A C 1
ATOM 1354 O O . LEU A 1 186 ? -12.961 12.704 10.047 1.00 95.88 186 LEU A O 1
ATOM 1358 N N . PRO A 1 187 ? -10.816 13.061 10.646 1.00 95.69 187 PRO A N 1
ATOM 1359 C CA . PRO A 1 187 ? -10.741 14.389 10.052 1.00 95.69 187 PRO A CA 1
ATOM 1360 C C . PRO A 1 187 ? -10.817 14.326 8.518 1.00 95.69 187 PRO A C 1
ATOM 1362 O O . PRO A 1 187 ? -10.732 13.255 7.902 1.00 95.69 187 PRO A O 1
ATOM 1365 N N . ALA A 1 188 ? -10.971 15.497 7.895 1.00 94.19 188 ALA A N 1
ATOM 1366 C CA . ALA A 1 188 ? -10.917 15.634 6.444 1.00 94.19 188 ALA A CA 1
ATOM 1367 C C . ALA A 1 188 ? -9.552 15.189 5.890 1.00 94.19 188 ALA A C 1
ATOM 1369 O O . ALA A 1 188 ? -8.516 15.353 6.532 1.00 94.19 188 ALA A O 1
ATOM 1370 N N . GLY A 1 189 ? -9.565 14.635 4.682 1.00 92.88 189 GLY A N 1
ATOM 1371 C CA . GLY A 1 189 ? -8.384 14.127 3.993 1.00 92.88 189 GLY A CA 1
ATOM 1372 C C . GLY A 1 189 ? -8.766 13.026 3.013 1.00 92.88 189 GLY A C 1
ATOM 1373 O O . GLY A 1 189 ? -9.930 12.627 2.934 1.00 92.88 189 GLY A O 1
ATOM 1374 N N . THR A 1 190 ? -7.785 12.517 2.279 1.00 92.12 190 THR A N 1
ATOM 1375 C CA . THR A 1 190 ? -7.995 11.468 1.274 1.00 92.12 190 THR A CA 1
ATOM 1376 C C . THR A 1 190 ? -7.399 10.136 1.717 1.00 92.12 190 THR A C 1
ATOM 1378 O O . THR A 1 190 ? -8.130 9.155 1.748 1.00 92.12 190 THR A O 1
ATOM 1381 N N . GLN A 1 191 ? -6.135 10.085 2.133 1.00 95.19 191 GLN A N 1
ATOM 1382 C CA . GLN A 1 191 ? -5.504 8.832 2.568 1.00 95.19 191 GLN A CA 1
ATOM 1383 C C . GLN A 1 191 ? -6.093 8.352 3.897 1.00 95.19 191 GLN A C 1
ATOM 1385 O O . GLN A 1 191 ? -6.011 9.049 4.917 1.00 95.19 191 GLN A O 1
ATOM 1390 N N . LEU A 1 192 ? -6.685 7.155 3.888 1.00 96.00 192 LEU A N 1
ATOM 1391 C CA . LEU A 1 192 ? -7.359 6.577 5.050 1.00 96.00 192 LEU A CA 1
ATOM 1392 C C . LEU A 1 192 ? -6.431 6.489 6.265 1.00 96.00 192 LEU A C 1
ATOM 1394 O O . LEU A 1 192 ? -6.790 6.958 7.347 1.00 96.00 192 LEU A O 1
ATOM 1398 N N . VAL A 1 193 ? -5.217 5.965 6.081 1.00 95.62 193 VAL A N 1
ATOM 1399 C CA . VAL A 1 193 ? -4.261 5.787 7.180 1.00 95.62 193 VAL A CA 1
ATOM 1400 C C . VAL A 1 193 ? -3.831 7.121 7.797 1.00 95.62 193 VAL A C 1
ATOM 1402 O O . VAL A 1 193 ? -3.832 7.247 9.020 1.00 95.62 193 VAL A O 1
ATOM 1405 N N . LYS A 1 194 ? -3.587 8.158 6.982 1.00 96.38 194 LYS A N 1
ATOM 1406 C CA . LYS A 1 194 ? -3.204 9.494 7.476 1.00 96.38 194 LYS A CA 1
ATOM 1407 C C . LYS A 1 194 ? -4.325 10.158 8.273 1.00 96.38 194 LYS A C 1
ATOM 1409 O O . LYS A 1 194 ? -4.069 10.829 9.271 1.00 96.38 194 LYS A O 1
ATOM 1414 N N . ARG A 1 195 ? -5.585 9.953 7.874 1.00 97.75 195 ARG A N 1
ATOM 1415 C CA . ARG A 1 195 ? -6.746 10.438 8.640 1.00 97.75 195 ARG A CA 1
ATOM 1416 C C . ARG A 1 195 ? -6.862 9.726 9.986 1.00 97.75 195 ARG A C 1
ATOM 1418 O O . ARG A 1 195 ? -7.139 10.377 10.991 1.00 97.75 195 ARG A O 1
ATOM 1425 N N . VAL A 1 196 ? -6.632 8.412 10.017 1.00 97.69 196 VAL A N 1
ATOM 1426 C CA . VAL A 1 196 ? -6.616 7.627 11.261 1.00 97.69 196 VAL A CA 1
ATOM 1427 C C . VAL A 1 196 ? -5.494 8.115 12.179 1.00 97.69 196 VAL A C 1
ATOM 1429 O O . VAL A 1 196 ? -5.745 8.403 13.345 1.00 97.69 196 VAL A O 1
ATOM 1432 N N . GLU A 1 197 ? -4.286 8.310 11.661 1.00 97.00 197 GLU A N 1
ATOM 1433 C CA . GLU A 1 197 ? -3.170 8.872 12.428 1.00 97.00 197 GLU A CA 1
ATOM 1434 C C . GLU A 1 197 ? -3.467 10.246 13.011 1.00 97.00 197 GLU A C 1
ATOM 1436 O O . GLU A 1 197 ? -3.208 10.476 14.191 1.00 97.00 197 GLU A O 1
ATOM 1441 N N . ALA A 1 198 ? -4.045 11.144 12.212 1.00 97.56 198 ALA A N 1
ATOM 1442 C CA . ALA A 1 198 ? -4.425 12.473 12.669 1.00 97.56 198 ALA A CA 1
ATOM 1443 C C . ALA A 1 198 ? -5.461 12.410 13.804 1.00 97.56 198 ALA A C 1
ATOM 1445 O O . ALA A 1 198 ? -5.352 13.159 14.776 1.00 97.56 198 ALA A O 1
ATOM 1446 N N . PHE A 1 199 ? -6.425 11.485 13.729 1.00 97.50 199 PHE A N 1
ATOM 1447 C CA . PHE A 1 199 ? -7.354 11.228 14.830 1.00 97.50 199 PHE A CA 1
ATOM 1448 C C . PHE A 1 199 ? -6.616 10.768 16.098 1.00 97.50 199 PHE A C 1
ATOM 1450 O O . PHE A 1 199 ? -6.804 11.361 17.160 1.00 97.50 199 PHE A O 1
ATOM 1457 N N . PHE A 1 200 ? -5.752 9.753 15.994 1.00 97.25 200 PHE A N 1
ATOM 1458 C CA . PHE A 1 200 ? -5.008 9.201 17.134 1.00 97.25 200 PHE A CA 1
ATOM 1459 C C . PHE A 1 200 ? -4.065 10.223 17.778 1.00 97.25 200 PHE A C 1
ATOM 1461 O O . PHE A 1 200 ? -3.983 10.307 19.005 1.00 97.25 200 PHE A O 1
ATOM 1468 N N . HIS A 1 201 ? -3.421 11.054 16.956 1.00 96.19 201 HIS A N 1
ATOM 1469 C CA . HIS A 1 201 ? -2.639 12.194 17.414 1.00 96.19 201 HIS A CA 1
ATOM 1470 C C . HIS A 1 201 ? -3.501 13.181 18.214 1.00 96.19 201 HIS A C 1
ATOM 1472 O O . HIS A 1 201 ? -3.114 13.584 19.308 1.00 96.19 201 HIS A O 1
ATOM 1478 N N . GLY A 1 202 ? -4.696 13.514 17.714 1.00 95.06 202 GLY A N 1
ATOM 1479 C CA . GLY A 1 202 ? -5.625 14.434 18.374 1.00 95.06 202 GLY A CA 1
ATOM 1480 C C . GLY A 1 202 ? -6.142 13.949 19.732 1.00 95.06 202 GLY A C 1
ATOM 1481 O O . GLY A 1 202 ? -6.364 14.767 20.621 1.00 95.06 202 GLY A O 1
ATOM 1482 N N . VAL A 1 203 ? -6.297 12.634 19.923 1.00 95.00 203 VAL A N 1
ATOM 1483 C CA . VAL A 1 203 ? -6.723 12.039 21.208 1.00 95.00 203 VAL A CA 1
ATOM 1484 C C . VAL A 1 203 ? -5.553 11.626 22.110 1.00 95.00 203 VAL A C 1
ATOM 1486 O O . VAL A 1 203 ? -5.775 11.076 23.186 1.00 95.00 203 VAL A O 1
ATOM 1489 N N . GLY A 1 204 ? -4.306 11.876 21.695 1.00 94.81 204 GLY A N 1
ATOM 1490 C CA . GLY A 1 204 ? -3.111 11.584 22.492 1.00 94.81 204 GLY A CA 1
ATOM 1491 C C . GLY A 1 204 ? -2.815 10.091 22.680 1.00 94.81 204 GLY A C 1
ATOM 1492 O O . GLY A 1 204 ? -2.144 9.719 23.642 1.00 94.81 204 GLY A O 1
ATOM 1493 N N . VAL A 1 205 ? -3.299 9.227 21.783 1.00 95.06 205 VAL A N 1
ATOM 1494 C CA . VAL A 1 205 ? -3.075 7.774 21.840 1.00 95.06 205 VAL A CA 1
ATOM 1495 C C . VAL A 1 205 ? -2.086 7.371 20.739 1.00 95.06 205 VAL A C 1
ATOM 1497 O O . VAL A 1 205 ? -2.357 7.629 19.568 1.00 95.06 205 VAL A O 1
ATOM 1500 N N . PRO A 1 206 ? -0.954 6.710 21.056 1.00 95.38 206 PRO A N 1
ATOM 1501 C CA . PRO A 1 206 ? -0.011 6.251 20.039 1.00 95.38 206 PRO A CA 1
ATOM 1502 C C . PRO A 1 206 ? -0.646 5.262 19.053 1.00 95.38 206 PRO A C 1
ATOM 1504 O O . PRO A 1 206 ? -1.164 4.211 19.448 1.00 95.38 206 PRO A O 1
ATOM 1507 N N . PHE A 1 207 ? -0.566 5.575 17.759 1.00 96.19 207 PHE A N 1
ATOM 1508 C CA . PHE A 1 207 ? -1.056 4.697 16.702 1.00 96.19 207 PHE A CA 1
ATOM 1509 C C . PHE A 1 207 ? 0.033 3.742 16.208 1.00 96.19 207 PHE A C 1
ATOM 1511 O O . PHE A 1 207 ? 1.175 4.124 15.974 1.00 96.19 207 PHE A O 1
ATOM 1518 N N . ASN A 1 208 ? -0.336 2.479 16.042 1.00 94.62 208 ASN A N 1
ATOM 1519 C CA . ASN A 1 208 ? 0.492 1.380 15.586 1.00 94.62 208 ASN A CA 1
ATOM 1520 C C . ASN A 1 208 ? -0.216 0.758 14.384 1.00 94.62 208 ASN A C 1
ATOM 1522 O O . ASN A 1 208 ? -1.062 -0.131 14.533 1.00 94.62 208 ASN A O 1
ATOM 1526 N N . ARG A 1 209 ? 0.154 1.238 13.194 1.00 93.56 209 ARG A N 1
ATOM 1527 C CA . ARG A 1 209 ? -0.364 0.742 11.913 1.00 93.56 209 ARG A CA 1
ATOM 1528 C C . ARG A 1 209 ? -0.227 -0.775 11.797 1.00 93.56 209 ARG A C 1
ATOM 1530 O O . ARG A 1 209 ? -1.192 -1.471 11.493 1.00 93.56 209 ARG A O 1
ATOM 1537 N N . GLY A 1 210 ? 0.937 -1.307 12.176 1.00 93.81 210 GLY A N 1
ATOM 1538 C CA . GLY A 1 210 ? 1.235 -2.734 12.097 1.00 93.81 210 GLY A CA 1
ATOM 1539 C C . GLY A 1 210 ? 0.301 -3.621 12.930 1.00 93.81 210 GLY A C 1
ATOM 1540 O O . GLY A 1 210 ? -0.023 -4.732 12.513 1.00 93.81 210 GLY A O 1
ATOM 1541 N N . ALA A 1 211 ? -0.180 -3.158 14.088 1.00 94.94 211 ALA A N 1
ATOM 1542 C CA . ALA A 1 211 ? -1.150 -3.914 14.884 1.00 94.94 211 ALA A CA 1
ATOM 1543 C C . ALA A 1 211 ? -2.501 -4.055 14.158 1.00 94.94 211 ALA A C 1
ATOM 1545 O O . ALA A 1 211 ? -3.084 -5.141 14.140 1.00 94.94 211 ALA A O 1
ATOM 1546 N N . VAL A 1 212 ? -2.961 -2.981 13.510 1.00 97.75 212 VAL A N 1
ATOM 1547 C CA . VAL A 1 212 ? -4.193 -2.973 12.706 1.00 97.75 212 VAL A CA 1
ATOM 1548 C C . VAL A 1 212 ? -4.020 -3.830 11.452 1.00 97.75 212 VAL A C 1
ATOM 1550 O O . VAL A 1 212 ? -4.854 -4.697 11.184 1.00 97.75 212 VAL A O 1
ATOM 1553 N N . ALA A 1 213 ? -2.902 -3.672 10.740 1.00 97.38 213 ALA A N 1
ATOM 1554 C CA . ALA A 1 213 ? -2.592 -4.446 9.543 1.00 97.38 213 ALA A CA 1
ATOM 1555 C C . ALA A 1 213 ? -2.551 -5.956 9.817 1.00 97.38 213 ALA A C 1
ATOM 1557 O O . ALA A 1 213 ? -3.156 -6.731 9.076 1.00 97.38 213 ALA A O 1
ATOM 1558 N N . ARG A 1 214 ? -1.926 -6.393 10.922 1.00 96.06 214 ARG A N 1
ATOM 1559 C CA . ARG A 1 214 ? -1.925 -7.810 11.336 1.00 96.06 214 ARG A CA 1
ATOM 1560 C C . ARG A 1 214 ? -3.333 -8.338 11.567 1.00 96.06 214 ARG A C 1
ATOM 1562 O O . ARG A 1 214 ? -3.665 -9.404 11.058 1.00 96.06 214 ARG A O 1
ATOM 1569 N N . ARG A 1 215 ? -4.175 -7.587 12.282 1.00 97.62 215 ARG A N 1
ATOM 1570 C CA . ARG A 1 215 ? -5.557 -7.995 12.570 1.00 97.62 215 ARG A CA 1
ATOM 1571 C C . ARG A 1 215 ? -6.391 -8.143 11.294 1.00 97.62 215 ARG A C 1
ATOM 1573 O O . ARG A 1 215 ? -7.157 -9.102 11.185 1.00 97.62 215 ARG A O 1
ATOM 1580 N N . ILE A 1 216 ? -6.225 -7.228 10.338 1.00 98.50 216 ILE A N 1
ATOM 1581 C CA . ILE A 1 216 ? -6.856 -7.308 9.013 1.00 98.50 216 ILE A CA 1
ATOM 1582 C C . ILE A 1 216 ? -6.329 -8.528 8.245 1.00 98.50 216 ILE A C 1
ATOM 1584 O O . ILE A 1 216 ? -7.120 -9.324 7.742 1.00 98.50 216 ILE A O 1
ATOM 1588 N N . CYS A 1 217 ? -5.009 -8.731 8.198 1.00 97.56 217 CYS A N 1
ATOM 1589 C CA . CYS A 1 217 ? -4.399 -9.876 7.518 1.00 97.56 217 CYS A CA 1
ATOM 1590 C C . CYS A 1 217 ? -4.857 -11.215 8.115 1.00 97.56 217 CYS A C 1
ATOM 1592 O O . CYS A 1 217 ? -5.098 -12.165 7.376 1.00 97.56 217 CYS A O 1
ATOM 1594 N N . GLU A 1 218 ? -5.037 -11.306 9.434 1.00 96.25 218 GLU A N 1
ATOM 1595 C CA . GLU A 1 218 ? -5.631 -12.477 10.089 1.00 96.25 218 GLU A CA 1
ATOM 1596 C C . GLU A 1 218 ? -7.073 -12.738 9.638 1.00 96.25 218 GLU A C 1
ATOM 1598 O O . GLU A 1 218 ? -7.449 -13.895 9.447 1.00 96.25 218 GLU A O 1
ATOM 1603 N N . GLU A 1 219 ? -7.891 -11.691 9.473 1.00 97.94 219 GLU A N 1
ATOM 1604 C CA . GLU A 1 219 ? -9.249 -11.830 8.936 1.00 97.94 219 GLU A CA 1
ATOM 1605 C C . GLU A 1 219 ? -9.209 -12.314 7.479 1.00 97.94 219 GLU A C 1
ATOM 1607 O O . GLU A 1 219 ? -9.843 -13.321 7.166 1.00 97.94 219 GLU A O 1
ATOM 1612 N N . ILE A 1 220 ? -8.381 -11.699 6.625 1.00 98.00 220 ILE A N 1
ATOM 1613 C CA . ILE A 1 220 ? -8.178 -12.089 5.215 1.00 98.00 220 ILE A CA 1
ATOM 1614 C C . ILE A 1 220 ? -7.685 -13.539 5.091 1.00 98.00 220 ILE A C 1
ATOM 1616 O O . ILE A 1 220 ? -8.180 -14.305 4.264 1.00 98.00 220 ILE A O 1
ATOM 1620 N N . ASN A 1 221 ? -6.744 -13.963 5.935 1.00 93.88 221 ASN A N 1
ATOM 1621 C CA . ASN A 1 221 ? -6.207 -15.325 5.913 1.00 93.88 221 ASN A CA 1
ATOM 1622 C C . ASN A 1 221 ? -7.245 -16.386 6.311 1.00 93.88 221 ASN A C 1
ATOM 1624 O O . ASN A 1 221 ? -7.124 -17.538 5.897 1.00 93.88 221 ASN A O 1
ATOM 1628 N N . ARG A 1 222 ? -8.285 -16.013 7.070 1.00 96.62 222 ARG A N 1
ATOM 1629 C CA . ARG A 1 222 ? -9.419 -16.894 7.401 1.00 96.62 222 ARG A CA 1
ATOM 1630 C C . ARG A 1 222 ? -10.493 -16.919 6.309 1.00 96.62 222 ARG A C 1
ATOM 1632 O O . ARG A 1 222 ? -11.331 -17.823 6.317 1.00 96.62 222 ARG A O 1
ATOM 1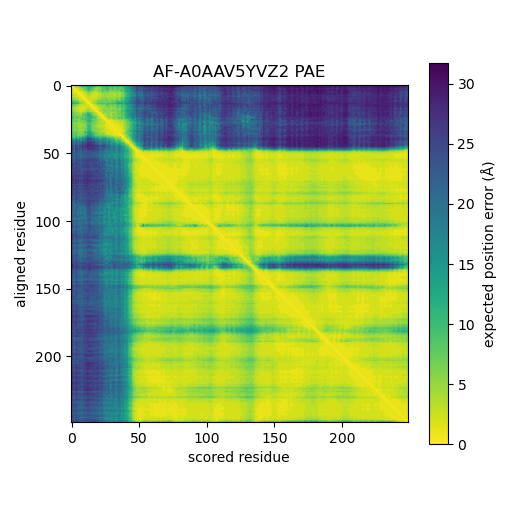639 N N . MET A 1 223 ? -10.484 -15.968 5.372 1.00 97.12 223 MET A N 1
ATOM 1640 C CA . MET A 1 223 ? -11.427 -15.948 4.253 1.00 97.12 223 MET A CA 1
ATOM 1641 C C . MET A 1 223 ? -11.158 -17.110 3.289 1.00 97.12 223 MET A C 1
ATOM 1643 O O . MET A 1 223 ? -10.016 -17.384 2.899 1.00 97.12 223 MET A O 1
ATOM 1647 N N . ARG A 1 224 ? -12.241 -17.780 2.880 1.00 95.38 224 ARG A N 1
ATOM 1648 C CA . ARG A 1 224 ? -12.202 -18.898 1.921 1.00 95.38 224 ARG A CA 1
ATOM 1649 C C . ARG A 1 224 ? -12.248 -18.446 0.463 1.00 95.38 224 ARG A C 1
ATOM 1651 O O . ARG A 1 224 ? -11.736 -19.153 -0.392 1.00 95.38 224 ARG A O 1
ATOM 1658 N N . SER A 1 225 ? -12.866 -17.297 0.208 1.00 96.19 225 SER A N 1
ATOM 1659 C CA . SER A 1 225 ? -13.053 -16.703 -1.116 1.00 96.19 225 SER A CA 1
ATOM 1660 C C . SER A 1 225 ? -12.967 -15.180 -1.017 1.00 96.19 225 SER A C 1
ATOM 1662 O O . SER A 1 225 ? -13.309 -14.606 0.022 1.00 96.19 225 SER A O 1
ATOM 1664 N N . THR A 1 226 ? -12.570 -14.527 -2.109 1.00 95.81 226 THR A N 1
ATOM 1665 C CA . THR A 1 226 ? -12.662 -13.069 -2.304 1.00 95.81 226 THR A CA 1
ATOM 1666 C C . THR A 1 226 ? -14.075 -12.513 -2.149 1.00 95.81 226 THR A C 1
ATOM 1668 O O . THR A 1 226 ? -14.219 -11.315 -1.942 1.00 95.81 226 THR A O 1
ATOM 1671 N N . ASP A 1 227 ? -15.115 -13.347 -2.185 1.00 95.75 227 ASP A N 1
ATOM 1672 C CA . ASP A 1 227 ? -16.502 -12.916 -1.945 1.00 95.75 227 ASP A CA 1
ATOM 1673 C C . ASP A 1 227 ? -16.744 -12.454 -0.497 1.00 95.75 227 ASP A C 1
ATOM 1675 O O . ASP A 1 227 ? -17.748 -11.809 -0.210 1.00 95.75 227 ASP A O 1
ATOM 1679 N N . HIS A 1 228 ? -15.819 -12.764 0.418 1.00 96.06 228 HIS A N 1
ATOM 1680 C CA . HIS A 1 228 ? -15.823 -12.244 1.786 1.00 96.06 228 HIS A CA 1
ATOM 1681 C C . HIS A 1 228 ? -15.101 -10.898 1.936 1.00 96.06 228 HIS A C 1
ATOM 1683 O O . HIS A 1 228 ? -15.171 -10.299 3.010 1.00 96.06 228 HIS A O 1
ATOM 1689 N N . LEU A 1 229 ? -14.406 -10.413 0.899 1.00 96.38 229 LEU A N 1
ATOM 1690 C CA . LEU A 1 229 ? -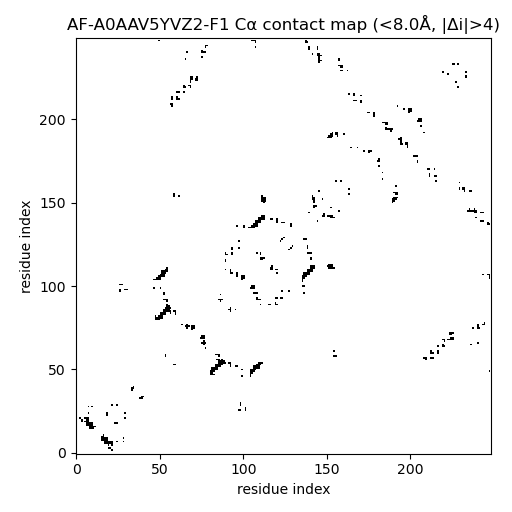13.872 -9.054 0.911 1.00 96.38 229 LEU A CA 1
ATOM 1691 C C . LEU A 1 229 ? -15.017 -8.042 0.806 1.00 96.38 229 LEU A C 1
ATOM 1693 O O . LEU A 1 229 ? -16.047 -8.330 0.189 1.00 96.38 229 LEU A O 1
ATOM 1697 N N . PRO A 1 230 ? -14.827 -6.818 1.322 1.00 96.50 230 PRO A N 1
ATOM 1698 C CA . PRO A 1 230 ? -15.751 -5.734 1.036 1.00 96.50 230 PRO A CA 1
ATOM 1699 C C . PRO A 1 230 ? -15.942 -5.555 -0.476 1.00 96.50 230 PRO A C 1
ATOM 1701 O O . PRO A 1 230 ? -14.983 -5.628 -1.250 1.00 96.50 230 PRO A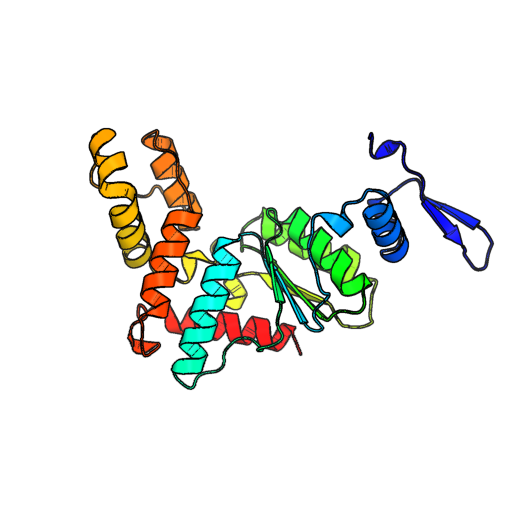 O 1
ATOM 1704 N N . THR A 1 231 ? -17.176 -5.276 -0.905 1.00 93.06 231 THR A N 1
ATOM 1705 C CA . THR A 1 231 ? -17.547 -5.196 -2.331 1.00 93.06 231 THR A CA 1
ATOM 1706 C C . THR A 1 231 ? -16.689 -4.200 -3.115 1.00 93.06 231 THR A C 1
ATOM 1708 O O . THR A 1 231 ? -16.373 -4.432 -4.279 1.00 93.06 231 THR A O 1
ATOM 1711 N N . SER A 1 232 ? -16.271 -3.104 -2.478 1.00 94.62 232 SER A N 1
ATOM 1712 C CA . SER A 1 232 ? -15.413 -2.079 -3.082 1.00 94.62 232 SER A CA 1
ATOM 1713 C C . SER A 1 232 ? -13.921 -2.436 -3.099 1.00 94.62 232 SER A C 1
ATOM 1715 O O . SER A 1 232 ? -13.166 -1.797 -3.830 1.00 94.62 232 SER A O 1
ATOM 1717 N N . SER A 1 233 ? -13.487 -3.439 -2.328 1.00 97.62 233 SER A N 1
ATOM 1718 C CA . SER A 1 233 ? -12.083 -3.853 -2.225 1.00 97.62 233 SER A CA 1
ATOM 1719 C C . SER A 1 233 ? -11.669 -4.789 -3.348 1.00 97.62 233 SER A C 1
ATOM 1721 O O . SER A 1 233 ? -10.654 -4.543 -3.993 1.00 97.62 233 SER A O 1
ATOM 1723 N N . LYS A 1 234 ? -12.464 -5.831 -3.627 1.00 96.44 234 LYS A N 1
ATOM 1724 C CA . LYS A 1 234 ? -12.145 -6.852 -4.642 1.00 96.44 234 LYS A CA 1
ATOM 1725 C C . LYS A 1 234 ? -11.675 -6.271 -5.992 1.00 96.44 234 LYS A C 1
ATOM 1727 O O . LYS A 1 234 ? -10.572 -6.622 -6.407 1.00 96.44 234 LYS A O 1
ATOM 1732 N N . PRO A 1 235 ? -12.399 -5.336 -6.644 1.00 97.62 235 PRO A N 1
ATOM 1733 C CA . PRO A 1 235 ? -11.954 -4.786 -7.928 1.00 97.62 235 PRO A CA 1
ATOM 1734 C C . PRO A 1 235 ? -10.660 -3.960 -7.834 1.00 97.62 235 PRO A C 1
ATOM 1736 O O . PRO A 1 235 ? -9.888 -3.932 -8.792 1.00 97.62 235 PRO A O 1
ATOM 1739 N N . LYS A 1 236 ? -10.394 -3.299 -6.697 1.00 98.31 236 LYS A N 1
ATOM 1740 C CA . LYS A 1 236 ? -9.140 -2.556 -6.477 1.00 98.31 236 LYS A CA 1
ATOM 1741 C C . LYS A 1 236 ? -7.956 -3.509 -6.322 1.00 98.31 236 LYS A C 1
ATOM 1743 O O . LYS A 1 236 ? -6.897 -3.255 -6.885 1.00 98.31 236 LYS A O 1
ATOM 1748 N N . VAL A 1 237 ? -8.153 -4.610 -5.591 1.00 98.50 237 VAL A N 1
ATOM 1749 C CA . VAL A 1 237 ? -7.146 -5.664 -5.388 1.00 98.50 237 VAL A CA 1
ATOM 1750 C C . VAL A 1 237 ? -6.796 -6.336 -6.714 1.00 98.50 237 VAL A C 1
ATOM 1752 O O . VAL A 1 237 ? -5.619 -6.447 -7.047 1.00 98.50 237 VAL A O 1
ATOM 1755 N N . GLU A 1 238 ? -7.806 -6.724 -7.496 1.00 98.25 238 GLU A N 1
ATOM 1756 C CA . GLU A 1 238 ? -7.625 -7.280 -8.843 1.00 98.25 238 GLU A CA 1
ATOM 1757 C C . GLU A 1 238 ? -6.831 -6.332 -9.747 1.00 98.25 238 GLU A C 1
ATOM 1759 O O . GLU A 1 238 ? -5.888 -6.756 -10.414 1.00 98.25 238 GLU A O 1
ATOM 1764 N N . ALA A 1 239 ? -7.182 -5.042 -9.745 1.00 98.56 239 ALA A N 1
ATOM 1765 C CA . ALA A 1 239 ? -6.487 -4.039 -10.540 1.00 98.56 239 ALA A CA 1
ATOM 1766 C C . ALA A 1 239 ? -5.024 -3.859 -10.105 1.00 98.56 239 ALA A C 1
ATOM 1768 O O . ALA A 1 239 ? -4.139 -3.854 -10.962 1.00 98.56 239 ALA A O 1
ATOM 1769 N N . LEU A 1 240 ? -4.766 -3.776 -8.796 1.00 98.62 240 LEU A N 1
ATOM 1770 C CA . LEU A 1 240 ? -3.423 -3.597 -8.251 1.00 98.62 240 LEU A CA 1
ATOM 1771 C C . LEU A 1 240 ? -2.520 -4.796 -8.566 1.00 98.62 240 LEU A C 1
ATOM 1773 O O . LEU A 1 240 ? -1.415 -4.606 -9.066 1.00 98.62 240 LEU A O 1
ATOM 1777 N N . ILE A 1 241 ? -2.999 -6.024 -8.345 1.00 98.44 241 ILE A N 1
ATOM 1778 C CA . ILE A 1 241 ? -2.241 -7.245 -8.665 1.00 98.44 241 ILE A CA 1
ATOM 1779 C C . ILE A 1 241 ? -1.971 -7.333 -10.168 1.00 98.44 241 ILE A C 1
ATOM 1781 O O . ILE A 1 241 ? -0.847 -7.623 -10.567 1.00 98.44 241 ILE A O 1
ATOM 1785 N N . ALA A 1 242 ? -2.960 -7.032 -11.015 1.00 98.31 242 ALA A N 1
ATOM 1786 C CA . ALA A 1 242 ? -2.765 -7.031 -12.462 1.00 98.31 242 ALA A CA 1
ATOM 1787 C C . ALA A 1 242 ? -1.732 -5.982 -12.910 1.00 98.31 242 ALA A C 1
ATOM 1789 O O . ALA A 1 242 ? -0.919 -6.261 -13.790 1.00 98.31 242 ALA A O 1
ATOM 1790 N N . ALA A 1 243 ? -1.737 -4.792 -12.303 1.00 98.31 243 ALA A N 1
ATOM 1791 C CA . ALA A 1 243 ? -0.758 -3.747 -12.588 1.00 98.31 243 ALA A CA 1
ATOM 1792 C C . ALA A 1 243 ? 0.660 -4.153 -12.158 1.00 98.31 243 ALA A C 1
ATOM 1794 O O . ALA A 1 243 ? 1.599 -3.946 -12.924 1.00 98.31 243 ALA A O 1
ATOM 1795 N N . ILE A 1 244 ? 0.806 -4.767 -10.978 1.00 97.88 244 ILE A N 1
ATOM 1796 C CA . ILE A 1 244 ? 2.090 -5.285 -10.489 1.00 97.88 244 ILE A CA 1
ATOM 1797 C C . ILE A 1 244 ? 2.601 -6.394 -11.412 1.00 97.88 244 ILE A C 1
ATOM 1799 O O . ILE A 1 244 ? 3.735 -6.314 -11.869 1.00 97.88 244 ILE A O 1
ATOM 1803 N N . ASN A 1 245 ? 1.765 -7.381 -11.746 1.00 96.19 245 ASN A N 1
ATOM 1804 C CA . ASN A 1 245 ? 2.155 -8.486 -12.625 1.00 96.19 245 ASN A CA 1
ATOM 1805 C C . ASN A 1 245 ? 2.602 -7.983 -13.998 1.00 96.19 245 ASN A C 1
ATOM 1807 O O . ASN A 1 245 ? 3.654 -8.385 -14.470 1.00 96.19 245 ASN A O 1
ATOM 1811 N N . LYS A 1 246 ? 1.865 -7.037 -14.589 1.00 95.25 246 LYS A N 1
ATOM 1812 C CA . LYS A 1 246 ? 2.236 -6.422 -15.868 1.00 95.25 246 LYS A CA 1
ATOM 1813 C C . LYS A 1 246 ? 3.560 -5.652 -15.803 1.00 95.25 246 LYS A C 1
ATOM 1815 O O . LYS A 1 246 ? 4.263 -5.567 -16.799 1.00 95.25 246 LYS A O 1
ATOM 1820 N N . ALA A 1 247 ? 3.884 -5.042 -14.664 1.00 93.19 247 ALA A N 1
ATOM 1821 C CA . ALA A 1 247 ? 5.162 -4.356 -14.472 1.00 93.19 247 ALA A CA 1
ATOM 1822 C C . ALA A 1 247 ? 6.331 -5.329 -14.208 1.00 93.19 247 ALA A C 1
ATOM 1824 O O . ALA A 1 247 ? 7.489 -4.924 -14.287 1.00 93.19 247 ALA A O 1
ATOM 1825 N N . LEU A 1 248 ? 6.020 -6.591 -13.892 1.00 90.12 248 LEU A N 1
ATOM 1826 C CA . LEU A 1 248 ? 6.948 -7.711 -13.723 1.00 90.12 248 LEU A CA 1
ATOM 1827 C C . LEU A 1 248 ? 7.032 -8.604 -14.982 1.00 90.12 248 LEU A C 1
ATOM 1829 O O . LEU A 1 248 ? 7.581 -9.703 -14.905 1.00 90.12 248 LEU A O 1
ATOM 1833 N N . GLU A 1 249 ? 6.507 -8.166 -16.127 1.00 82.81 249 GLU A N 1
ATOM 1834 C CA . GLU A 1 249 ? 6.692 -8.802 -17.446 1.00 82.81 249 GLU A CA 1
ATOM 1835 C C . GLU A 1 249 ? 7.778 -8.072 -18.245 1.00 82.81 249 GLU A C 1
ATOM 1837 O O . GLU A 1 249 ? 8.597 -8.774 -18.879 1.00 82.81 249 GLU A O 1
#

Foldseek 3Di:
DDLQPDWFWDADPVGIDIDSDPLPDDLVSVLVVCVVVCVCVVPDDPLFLAEEEEADPLLVLCLVLLLVQQVLQVHHHADPRYHYHHQNFLQSLLVVLSNNVSVVHAYEYEFWQDPRNVVSLCCSVVVPCVVCVPDRYHYYYLCVLLVHDDFTEDSCVLADLVVLVVLVLVLCVPVQVVLVHNDQDFDDGGYSVVSSVVSCVVSVHDDDPVSSSVSVSVVSNPDSHCVPGDPSNSSSSSSNRVSSVVSRD

Radius of gyration: 20.37 Å; Cα contacts (8 Å, |Δi|>4): 371; chains: 1; bounding box: 59×35×50 Å

Nearest PDB structures (foldseek):
  4y7j-assembly1_B  TM=4.276E-01  e=2.183E+00  Methanosarcina acetivorans C2A
  4zhj-assembly1_A  TM=2.833E-01  e=1.660E+00  Synechocystis sp. PCC 6803 substr. Kazusa
  1szp-assembly2_B  TM=3.982E-01  e=7.287E+00  Saccharomyces cerevisiae